Protein AF-A0A8H8DIT8-F1 (afdb_monomer_lite)

Foldseek 3Di:
DDDDPVSLLVVLVVLVVPDPDPPPVQSVVVSVCSVVVPDDAAQDPQLVVLCVDPLQVDPALPRDPVSLLSNLQVVCCVPVVVRHAQQLLDDDDGPDPPVVVVVVSVVSNVSNLVSLVSSLVSSQVSCVVRVHDSPPQPSVNSSVCSNCSSPDHDDDDDDPLVVLVVVPVDPPRPPPSVPPVPDDDDDDD

Organism: NCBI:txid278681

pLDDT: mean 89.31, std 16.33, range [34.41, 98.88]

Structure (mmCIF, N/CA/C/O backbone):
data_AF-A0A8H8DIT8-F1
#
_entry.id   AF-A0A8H8DIT8-F1
#
loop_
_atom_site.group_PDB
_atom_site.id
_atom_site.type_symbol
_atom_site.label_atom_id
_atom_site.label_alt_id
_atom_site.label_comp_id
_atom_site.label_asym_id
_atom_site.label_entity_id
_atom_site.label_seq_id
_atom_site.pdbx_PDB_ins_code
_atom_site.Cartn_x
_atom_site.Cartn_y
_atom_site.Cartn_z
_atom_site.occupancy
_atom_site.B_iso_or_equiv
_atom_site.auth_seq_id
_atom_site.auth_comp_id
_atom_site.auth_asym_id
_atom_site.auth_atom_id
_atom_site.pdbx_PDB_model_num
ATOM 1 N N . MET A 1 1 ? 9.910 -14.628 -13.749 1.00 83.00 1 MET A N 1
ATOM 2 C CA . MET A 1 1 ? 10.726 -13.512 -13.219 1.00 83.00 1 MET A CA 1
ATOM 3 C C . MET A 1 1 ? 12.062 -14.078 -12.766 1.00 83.00 1 MET A C 1
ATOM 5 O O . MET A 1 1 ? 12.011 -15.067 -12.042 1.00 83.00 1 MET A O 1
ATOM 9 N N . PRO A 1 2 ? 13.203 -13.498 -13.181 1.00 91.19 2 PRO A N 1
ATOM 10 C CA . PRO A 1 2 ? 14.537 -13.896 -12.725 1.00 91.19 2 PRO A CA 1
ATOM 11 C C . PRO A 1 2 ? 14.645 -13.938 -11.197 1.00 91.19 2 PRO A C 1
ATOM 13 O O . PRO A 1 2 ? 14.291 -12.978 -10.507 1.00 91.19 2 PRO A O 1
ATOM 16 N N . THR A 1 3 ? 15.133 -15.050 -10.661 1.00 90.44 3 THR A N 1
ATOM 17 C CA . THR A 1 3 ? 15.217 -15.318 -9.221 1.00 90.44 3 THR A CA 1
ATOM 18 C C . THR A 1 3 ? 16.654 -15.329 -8.723 1.00 90.44 3 THR A C 1
ATOM 20 O O . THR A 1 3 ? 16.950 -14.675 -7.717 1.00 90.44 3 THR A O 1
ATOM 23 N N . THR A 1 4 ? 17.550 -16.004 -9.443 1.00 93.06 4 THR A N 1
ATOM 24 C CA . THR A 1 4 ? 18.966 -16.117 -9.078 1.00 93.06 4 THR A CA 1
ATOM 25 C C . THR A 1 4 ? 19.764 -14.907 -9.556 1.00 93.06 4 THR A C 1
ATOM 27 O O . THR A 1 4 ? 19.313 -14.128 -10.395 1.00 93.06 4 THR A O 1
ATOM 30 N N . TYR A 1 5 ? 20.967 -14.719 -9.008 1.00 92.19 5 TYR A N 1
ATOM 31 C CA . TYR A 1 5 ? 21.859 -13.659 -9.478 1.00 92.19 5 TYR A CA 1
ATOM 32 C C . TYR A 1 5 ? 22.231 -13.850 -10.958 1.00 92.19 5 TYR A C 1
ATOM 34 O O . TYR A 1 5 ? 22.163 -12.888 -11.715 1.00 92.19 5 TYR A O 1
ATOM 42 N N . SER A 1 6 ? 22.536 -15.087 -11.376 1.00 95.25 6 SER A N 1
ATOM 43 C CA . SER A 1 6 ? 22.860 -15.412 -12.776 1.00 95.25 6 SER A CA 1
ATOM 44 C C . SER A 1 6 ? 21.715 -15.045 -13.717 1.00 95.25 6 SER A C 1
ATOM 46 O O . SER A 1 6 ? 21.919 -14.303 -14.669 1.00 95.25 6 SER A O 1
ATOM 48 N N . GLU A 1 7 ? 20.485 -15.460 -13.394 1.00 95.62 7 GLU A N 1
ATOM 49 C CA . GLU A 1 7 ? 19.300 -15.140 -14.204 1.00 95.62 7 GLU A CA 1
ATOM 50 C C . GLU A 1 7 ? 19.060 -13.625 -14.301 1.00 95.62 7 GLU A C 1
ATOM 52 O O . GLU A 1 7 ? 18.633 -13.114 -15.335 1.00 95.62 7 GLU A O 1
ATOM 57 N N . LYS A 1 8 ? 19.318 -12.882 -13.215 1.00 94.50 8 LYS A N 1
ATOM 58 C CA . LYS A 1 8 ? 19.198 -11.416 -13.209 1.00 94.50 8 LYS A CA 1
ATOM 59 C C . LYS A 1 8 ? 20.290 -10.757 -14.049 1.00 94.50 8 LYS A C 1
ATOM 61 O O . LYS A 1 8 ? 20.014 -9.745 -14.685 1.00 94.50 8 LYS A O 1
ATOM 66 N N . GLU A 1 9 ? 21.498 -11.314 -14.067 1.00 94.50 9 GLU A N 1
ATOM 67 C CA . GLU A 1 9 ? 22.590 -10.842 -14.923 1.00 94.50 9 GLU A CA 1
ATOM 68 C C . GLU A 1 9 ? 22.283 -11.085 -16.404 1.00 94.50 9 GLU A C 1
ATOM 70 O O . GLU A 1 9 ? 22.408 -10.180 -17.225 1.00 94.50 9 GLU A O 1
ATOM 75 N N . GLU A 1 10 ? 21.799 -12.279 -16.742 1.00 95.56 10 GLU A N 1
ATOM 76 C CA . GLU A 1 10 ? 21.356 -12.620 -18.096 1.00 95.56 10 GLU A CA 1
ATOM 77 C C . GLU A 1 10 ? 20.240 -11.684 -18.564 1.00 95.56 10 GLU A C 1
ATOM 79 O O . GLU A 1 10 ? 20.310 -11.129 -19.660 1.00 95.56 10 GLU A O 1
ATOM 84 N N . PHE A 1 11 ? 19.247 -11.428 -17.708 1.00 95.88 11 PHE A N 1
ATOM 85 C CA . PHE A 1 11 ? 18.172 -10.488 -18.012 1.00 95.88 11 PHE A CA 1
ATOM 86 C C . PHE A 1 11 ? 18.677 -9.046 -18.173 1.00 95.88 11 PHE A C 1
ATOM 88 O O . PHE A 1 11 ? 18.220 -8.326 -19.061 1.00 95.88 11 PHE A O 1
ATOM 95 N N . ARG A 1 12 ? 19.658 -8.622 -17.367 1.00 95.62 12 ARG A N 1
ATOM 96 C CA . ARG A 1 12 ? 20.304 -7.311 -17.520 1.00 95.62 12 ARG A CA 1
ATOM 97 C C . ARG A 1 12 ? 21.006 -7.182 -18.872 1.00 95.62 12 ARG A C 1
ATOM 99 O O . ARG A 1 12 ? 20.846 -6.167 -19.548 1.00 95.62 12 ARG A O 1
ATOM 106 N N . ASN A 1 13 ? 21.751 -8.206 -19.278 1.00 94.88 13 ASN A N 1
ATOM 107 C CA . ASN A 1 13 ? 22.442 -8.223 -20.566 1.00 94.88 13 ASN A CA 1
ATOM 108 C C . ASN A 1 13 ? 21.458 -8.270 -21.738 1.00 94.88 13 ASN A C 1
ATOM 110 O O . ASN A 1 13 ? 21.678 -7.595 -22.742 1.00 94.88 13 ASN A O 1
ATOM 114 N N . LEU A 1 14 ? 20.339 -8.984 -21.584 1.00 95.75 14 LEU A N 1
ATOM 115 C CA . LEU A 1 14 ? 19.253 -8.980 -22.559 1.00 95.75 14 LEU A CA 1
ATOM 116 C C . LEU A 1 14 ? 18.699 -7.564 -22.774 1.00 95.75 14 LEU A C 1
ATOM 118 O O . LEU A 1 14 ? 18.566 -7.142 -23.919 1.00 95.75 14 LEU A O 1
ATOM 122 N N . ILE A 1 15 ? 18.437 -6.807 -21.703 1.00 95.19 15 ILE A N 1
ATOM 123 C CA . ILE A 1 15 ? 17.986 -5.410 -21.813 1.00 95.19 15 ILE A CA 1
ATOM 124 C C . ILE A 1 15 ? 19.018 -4.577 -22.581 1.00 95.19 15 ILE A C 1
ATOM 126 O O . ILE A 1 15 ? 18.664 -3.941 -23.570 1.00 95.19 15 ILE A O 1
ATOM 130 N N . ARG A 1 16 ? 20.298 -4.633 -22.190 1.00 94.62 16 ARG A N 1
ATOM 131 C CA . ARG A 1 16 ? 21.373 -3.875 -22.857 1.00 94.62 16 ARG A CA 1
ATOM 132 C C . ARG A 1 16 ? 21.522 -4.221 -24.335 1.00 94.62 16 ARG A C 1
ATOM 134 O O . ARG A 1 16 ? 21.771 -3.333 -25.139 1.00 94.62 16 ARG A O 1
ATOM 141 N N . SER A 1 17 ? 21.320 -5.485 -24.708 1.00 94.56 17 SER A N 1
ATOM 142 C CA . SER A 1 17 ? 21.388 -5.917 -26.110 1.00 94.56 17 SER A CA 1
ATOM 143 C C . SER A 1 17 ? 20.309 -5.293 -27.007 1.00 94.56 17 SER A C 1
ATOM 145 O O . SER A 1 17 ? 20.449 -5.305 -28.227 1.00 94.56 17 SER A O 1
ATOM 147 N N . GLY A 1 18 ? 19.240 -4.742 -26.417 1.00 93.19 18 GLY A N 1
ATOM 148 C CA . GLY A 1 18 ? 18.172 -4.044 -27.132 1.00 93.19 18 GLY A CA 1
ATOM 149 C C . GLY A 1 18 ? 18.454 -2.569 -27.433 1.00 93.19 18 GLY A C 1
ATOM 150 O O . GLY A 1 18 ? 17.698 -1.972 -28.205 1.00 93.19 18 GLY A O 1
ATOM 151 N N . ALA A 1 19 ? 19.509 -1.989 -26.851 1.00 92.94 19 ALA A N 1
ATOM 152 C CA . ALA A 1 19 ? 19.921 -0.617 -27.127 1.00 92.94 19 ALA A CA 1
ATOM 153 C C . ALA A 1 19 ? 20.424 -0.494 -28.575 1.00 92.94 19 ALA A C 1
ATOM 155 O O . ALA A 1 19 ? 21.194 -1.323 -29.063 1.00 92.94 19 ALA A O 1
ATOM 156 N N . ARG A 1 20 ? 19.974 0.546 -29.279 1.00 90.94 20 ARG A N 1
ATOM 157 C CA . ARG A 1 20 ? 20.356 0.838 -30.671 1.00 90.94 20 ARG A CA 1
ATOM 158 C C . ARG A 1 20 ? 21.546 1.782 -30.747 1.00 90.94 20 ARG A C 1
ATOM 160 O O . ARG A 1 20 ? 22.267 1.769 -31.742 1.00 90.94 20 ARG A O 1
ATOM 167 N N . SER A 1 21 ? 21.719 2.612 -29.723 1.00 88.62 21 SER A N 1
ATOM 168 C CA . SER A 1 21 ? 22.797 3.589 -29.618 1.00 88.62 21 SER A CA 1
ATOM 169 C C . SER A 1 21 ? 23.405 3.584 -28.215 1.00 88.62 21 SER A C 1
ATOM 171 O O . SER A 1 21 ? 22.794 3.096 -27.266 1.00 88.62 21 SER A O 1
ATOM 173 N N . ALA A 1 22 ? 24.620 4.122 -28.084 1.00 79.81 22 ALA A N 1
ATOM 174 C CA . ALA A 1 22 ? 25.266 4.306 -26.783 1.00 79.81 22 ALA A CA 1
ATOM 175 C C . ALA A 1 22 ? 24.580 5.385 -25.920 1.00 79.81 22 ALA A C 1
ATOM 177 O O . ALA A 1 22 ? 24.762 5.380 -24.707 1.00 79.81 22 ALA A O 1
ATOM 178 N N . ASP A 1 23 ? 23.773 6.256 -26.534 1.00 83.88 23 ASP A N 1
ATOM 179 C CA . ASP A 1 23 ? 23.046 7.347 -25.872 1.00 83.88 23 ASP A CA 1
ATOM 180 C C . ASP A 1 23 ? 21.633 6.920 -25.416 1.00 83.88 23 ASP A C 1
ATOM 182 O O . ASP A 1 23 ? 20.832 7.743 -24.968 1.00 83.88 23 ASP A O 1
ATOM 186 N N . ASP A 1 24 ? 21.306 5.625 -25.521 1.00 89.12 24 ASP A N 1
ATOM 187 C CA . ASP A 1 24 ? 20.024 5.042 -25.108 1.00 89.12 24 ASP A CA 1
ATOM 188 C C . ASP A 1 24 ? 19.947 4.904 -23.572 1.00 89.12 24 ASP A C 1
ATOM 190 O O . ASP A 1 24 ? 19.832 3.820 -22.993 1.00 89.12 24 ASP A O 1
ATOM 194 N N . ASP A 1 25 ? 20.001 6.041 -22.891 1.00 91.38 25 ASP A N 1
ATOM 195 C CA . ASP A 1 25 ? 20.066 6.156 -21.439 1.00 91.38 25 ASP A CA 1
ATOM 196 C C . ASP A 1 25 ? 18.929 5.432 -20.684 1.00 91.38 25 ASP A C 1
ATOM 198 O O . ASP A 1 25 ? 19.091 5.025 -19.531 1.00 91.38 25 ASP A O 1
ATOM 202 N N . ASN A 1 26 ? 17.760 5.289 -21.311 1.00 94.00 26 ASN A N 1
ATOM 203 C CA . ASN A 1 26 ? 16.614 4.575 -20.749 1.00 94.00 26 ASN A CA 1
ATOM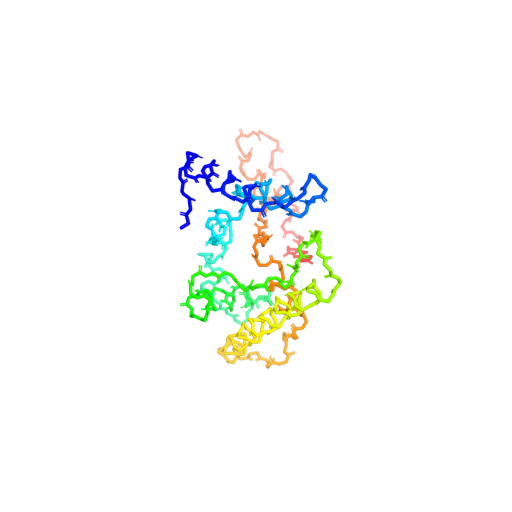 204 C C . ASN A 1 26 ? 16.858 3.057 -20.639 1.00 94.00 26 ASN A C 1
ATOM 206 O O . ASN A 1 26 ? 16.366 2.425 -19.703 1.00 94.00 26 ASN A O 1
ATOM 210 N N . PHE A 1 27 ? 17.644 2.467 -21.547 1.00 95.62 27 PHE A N 1
ATOM 211 C CA . PHE A 1 27 ? 18.038 1.060 -21.479 1.00 95.62 27 PHE A CA 1
ATOM 212 C C . PHE A 1 27 ? 19.043 0.826 -20.351 1.00 95.62 27 PHE A C 1
ATOM 214 O O . PHE A 1 27 ? 18.923 -0.174 -19.639 1.00 95.62 27 PHE A O 1
ATOM 221 N N . GLU A 1 28 ? 19.982 1.751 -20.128 1.00 93.69 28 GLU A N 1
ATOM 222 C CA . GLU A 1 28 ? 20.912 1.637 -18.999 1.00 93.69 28 GLU A CA 1
ATOM 223 C C . GLU A 1 28 ? 20.191 1.844 -17.655 1.00 93.69 28 GLU A C 1
ATOM 225 O O . GLU A 1 28 ? 20.426 1.090 -16.709 1.00 93.69 28 GLU A O 1
ATOM 230 N N . GLU A 1 29 ? 19.225 2.767 -17.576 1.00 94.31 29 GLU A N 1
ATOM 231 C CA . GLU A 1 29 ? 18.361 2.922 -16.396 1.00 94.31 29 GLU A CA 1
ATOM 232 C C . GLU A 1 29 ? 17.543 1.646 -16.100 1.00 94.31 29 GLU A C 1
ATOM 234 O O . GLU A 1 29 ? 17.442 1.201 -14.945 1.00 94.31 29 GLU A O 1
ATOM 239 N N . ALA A 1 30 ? 16.991 1.013 -17.141 1.00 94.75 30 ALA A N 1
ATOM 240 C CA . ALA A 1 30 ? 16.264 -0.248 -17.020 1.00 94.75 30 ALA A CA 1
ATOM 241 C C . ALA A 1 30 ? 17.181 -1.394 -16.554 1.00 94.75 30 ALA A C 1
ATOM 243 O O . ALA A 1 30 ? 16.826 -2.133 -15.629 1.00 94.75 30 ALA A O 1
ATOM 244 N N . ALA A 1 31 ? 18.382 -1.507 -17.129 1.00 94.25 31 ALA A N 1
ATOM 245 C CA . ALA A 1 31 ? 19.391 -2.496 -16.755 1.00 94.25 31 ALA A CA 1
ATOM 246 C C . ALA A 1 31 ? 19.859 -2.329 -15.294 1.00 94.25 31 ALA A C 1
ATOM 248 O O . ALA A 1 31 ? 19.974 -3.313 -14.548 1.00 94.25 31 ALA A O 1
ATOM 249 N N . ALA A 1 32 ? 20.059 -1.086 -14.847 1.00 93.88 32 ALA A N 1
ATOM 250 C CA . ALA A 1 32 ? 20.399 -0.764 -13.463 1.00 93.88 32 ALA A CA 1
ATOM 251 C C . ALA A 1 32 ? 19.262 -1.123 -12.485 1.00 93.88 32 ALA A C 1
ATOM 253 O O . ALA A 1 32 ? 19.509 -1.544 -11.352 1.00 93.88 32 ALA A O 1
ATOM 254 N N . SER A 1 33 ? 18.007 -1.032 -12.931 1.00 93.56 33 SER A N 1
ATOM 255 C CA . SER A 1 33 ? 16.823 -1.295 -12.107 1.00 93.56 33 SER A CA 1
ATOM 256 C C . SER A 1 33 ? 16.471 -2.779 -11.936 1.00 93.56 33 SER A C 1
ATOM 258 O O . SER A 1 33 ? 15.646 -3.090 -11.073 1.00 93.56 33 SER A O 1
ATOM 260 N N . VAL A 1 34 ? 17.091 -3.702 -12.689 1.00 93.88 34 VAL A N 1
ATOM 261 C CA . VAL A 1 34 ? 16.756 -5.147 -12.719 1.00 93.88 34 VAL A CA 1
ATOM 262 C C . VAL A 1 34 ? 16.626 -5.766 -11.326 1.00 93.88 34 VAL A C 1
ATOM 264 O O . VAL A 1 34 ? 15.644 -6.446 -11.031 1.00 93.88 34 VAL A O 1
ATOM 267 N N . LEU A 1 35 ? 17.584 -5.507 -10.430 1.00 89.06 35 LEU A N 1
ATOM 268 C CA . LEU A 1 35 ? 17.563 -6.087 -9.082 1.00 89.06 35 LEU A CA 1
ATOM 269 C C . LEU A 1 35 ? 16.317 -5.662 -8.292 1.00 89.06 35 LEU A C 1
ATOM 271 O O . LEU A 1 35 ? 15.707 -6.483 -7.601 1.00 89.06 35 LEU A O 1
ATOM 275 N N . ARG A 1 36 ? 15.929 -4.391 -8.426 1.00 87.75 36 ARG A N 1
ATOM 276 C CA . ARG A 1 36 ? 14.761 -3.812 -7.764 1.00 87.75 36 ARG A CA 1
ATOM 277 C C . ARG A 1 36 ? 13.468 -4.369 -8.356 1.00 87.75 36 ARG A C 1
ATOM 279 O O . ARG A 1 36 ? 12.630 -4.845 -7.602 1.00 87.75 36 ARG A O 1
ATOM 286 N N . VAL A 1 37 ? 13.324 -4.369 -9.682 1.00 89.38 37 VAL A N 1
ATOM 287 C CA . VAL A 1 37 ? 12.069 -4.769 -10.353 1.00 89.38 37 VAL A CA 1
ATOM 288 C C . VAL A 1 37 ? 11.811 -6.277 -10.329 1.00 89.38 37 VAL A C 1
ATOM 290 O O . VAL A 1 37 ? 10.660 -6.696 -10.336 1.00 89.38 37 VAL A O 1
ATOM 293 N N . CYS A 1 38 ? 12.855 -7.109 -10.253 1.00 90.69 38 CYS A N 1
ATOM 294 C CA . CYS A 1 38 ? 12.696 -8.560 -10.107 1.00 90.69 38 CYS A CA 1
ATOM 295 C C . CYS A 1 38 ? 12.378 -8.992 -8.665 1.00 90.69 38 CYS A C 1
ATOM 297 O O . CYS A 1 38 ? 12.173 -10.181 -8.407 1.00 90.69 38 CYS A O 1
ATOM 299 N N . SER A 1 39 ? 12.367 -8.063 -7.705 1.00 88.25 39 SER A N 1
ATOM 300 C CA . SER A 1 39 ? 11.979 -8.371 -6.331 1.00 88.25 39 SER A CA 1
ATOM 301 C C . SER A 1 39 ? 10.469 -8.583 -6.252 1.00 88.25 39 SER A C 1
ATOM 303 O O . SER A 1 39 ? 9.692 -7.758 -6.722 1.00 88.25 39 SER A O 1
ATOM 305 N N . LYS A 1 40 ? 10.042 -9.698 -5.648 1.00 90.50 40 LYS A N 1
ATOM 306 C CA . LYS A 1 40 ? 8.615 -9.994 -5.476 1.00 90.50 40 LYS A CA 1
ATOM 307 C C . LYS A 1 40 ? 7.978 -8.977 -4.529 1.00 90.50 40 LYS A C 1
ATOM 309 O O . LYS A 1 40 ? 8.434 -8.833 -3.392 1.00 90.50 40 LYS A O 1
ATOM 314 N N . THR A 1 41 ? 6.906 -8.335 -4.981 1.00 93.62 41 THR A N 1
ATOM 315 C CA . THR A 1 41 ? 6.042 -7.525 -4.120 1.00 93.62 41 THR A CA 1
ATOM 316 C C . THR A 1 41 ? 5.441 -8.414 -3.037 1.00 93.62 41 THR A C 1
ATOM 318 O O . THR A 1 41 ? 4.983 -9.522 -3.311 1.00 93.62 41 THR A O 1
ATOM 321 N N . LYS A 1 42 ? 5.496 -7.950 -1.791 1.00 94.81 42 LYS A N 1
ATOM 322 C CA . LYS A 1 42 ? 4.974 -8.655 -0.619 1.00 94.81 42 LYS A CA 1
ATOM 323 C C . LYS A 1 42 ? 4.557 -7.646 0.439 1.00 94.81 42 LYS A C 1
ATOM 325 O O . LYS A 1 42 ? 5.135 -6.562 0.510 1.00 94.81 42 LYS A O 1
ATOM 330 N N . VAL A 1 43 ? 3.627 -8.036 1.304 1.00 97.56 43 VAL A N 1
ATOM 331 C CA . VAL A 1 43 ? 3.312 -7.266 2.512 1.00 97.56 43 VAL A CA 1
ATOM 332 C C . VAL A 1 43 ? 4.529 -7.291 3.457 1.00 97.56 43 VAL A C 1
ATOM 334 O O . VAL A 1 43 ? 5.011 -8.385 3.787 1.00 97.56 43 VAL A O 1
ATOM 337 N N . PRO A 1 44 ? 5.062 -6.131 3.891 1.00 97.44 44 PRO A N 1
ATOM 338 C CA . PRO A 1 44 ? 6.166 -6.064 4.852 1.00 97.44 44 PRO A CA 1
ATOM 339 C C . PRO A 1 44 ? 5.846 -6.790 6.164 1.00 97.44 44 PRO A C 1
ATOM 341 O O . PRO A 1 44 ? 4.682 -6.951 6.530 1.00 97.44 44 PRO A O 1
ATOM 344 N N . LEU A 1 45 ? 6.874 -7.265 6.876 1.00 96.81 45 LEU A N 1
ATOM 345 C CA . LEU A 1 45 ? 6.676 -8.019 8.120 1.00 96.81 45 LEU A CA 1
ATOM 346 C C . LEU A 1 45 ? 5.942 -7.178 9.165 1.00 96.81 45 LEU A C 1
ATOM 348 O O . LEU A 1 45 ? 4.967 -7.644 9.735 1.00 96.81 45 LEU A O 1
ATOM 352 N N . GLU A 1 46 ? 6.350 -5.930 9.329 1.00 96.38 46 GLU A N 1
ATOM 353 C CA . GLU A 1 46 ? 5.808 -5.032 10.344 1.00 96.38 46 GLU A CA 1
ATOM 354 C C . GLU A 1 46 ? 4.336 -4.701 10.083 1.00 96.38 46 GLU A C 1
ATOM 356 O O . GLU A 1 46 ? 3.539 -4.610 11.010 1.00 96.38 46 GLU A O 1
ATOM 361 N N . VAL A 1 47 ? 3.937 -4.599 8.812 1.00 98.06 47 VAL A N 1
ATOM 362 C CA . VAL A 1 47 ? 2.527 -4.415 8.441 1.00 98.06 47 VAL A CA 1
ATOM 363 C C . VAL A 1 47 ? 1.723 -5.687 8.726 1.00 98.06 47 VAL A C 1
ATOM 365 O O . VAL A 1 47 ? 0.612 -5.609 9.246 1.00 98.06 47 VAL A O 1
ATOM 368 N N . ARG A 1 48 ? 2.291 -6.875 8.468 1.00 97.88 48 ARG A N 1
ATOM 369 C CA . ARG A 1 48 ? 1.650 -8.152 8.838 1.00 97.88 48 ARG A CA 1
ATOM 370 C C . ARG A 1 48 ? 1.474 -8.293 10.351 1.00 97.88 48 ARG A C 1
ATOM 372 O O . ARG A 1 48 ? 0.447 -8.805 10.785 1.00 97.88 48 ARG A O 1
ATOM 379 N N . GLU A 1 49 ? 2.432 -7.825 11.146 1.00 97.88 49 GLU A N 1
ATOM 380 C CA . GLU A 1 49 ? 2.322 -7.796 12.611 1.00 97.88 49 GLU A CA 1
ATOM 381 C C . GLU A 1 49 ? 1.202 -6.853 13.069 1.00 97.88 49 GLU A C 1
ATOM 383 O O . GLU A 1 49 ? 0.402 -7.226 13.924 1.00 97.88 49 GLU A O 1
ATOM 388 N N . ILE A 1 50 ? 1.074 -5.678 12.442 1.00 98.38 50 ILE A N 1
ATOM 389 C CA . ILE A 1 50 ? -0.040 -4.750 12.691 1.00 98.38 50 ILE A CA 1
ATOM 390 C C . ILE A 1 50 ? -1.392 -5.396 12.335 1.00 98.38 50 ILE A C 1
ATOM 392 O O . ILE A 1 50 ? -2.359 -5.246 13.079 1.00 98.38 50 ILE A O 1
ATOM 396 N N . PHE A 1 51 ? -1.475 -6.155 11.238 1.00 98.44 51 PHE A N 1
ATOM 397 C CA . PHE A 1 51 ? -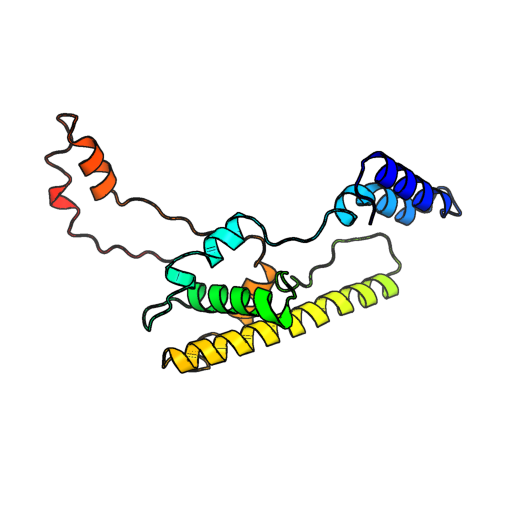2.692 -6.892 10.864 1.00 98.44 51 PHE A CA 1
ATOM 398 C C . PHE A 1 51 ? -3.052 -8.015 11.840 1.00 98.44 51 PHE A C 1
ATOM 400 O O . PHE A 1 51 ? -4.232 -8.314 12.018 1.00 98.44 51 PHE A O 1
ATOM 407 N N . ALA A 1 52 ? -2.053 -8.630 12.470 1.00 98.06 52 ALA A N 1
ATOM 408 C CA . ALA A 1 52 ? -2.249 -9.652 13.491 1.00 98.06 52 ALA A CA 1
ATOM 409 C C . ALA A 1 52 ? -2.587 -9.066 14.875 1.00 98.06 52 ALA A C 1
ATOM 411 O O . ALA A 1 52 ? -2.933 -9.815 15.789 1.00 98.06 52 ALA A O 1
ATOM 412 N N . A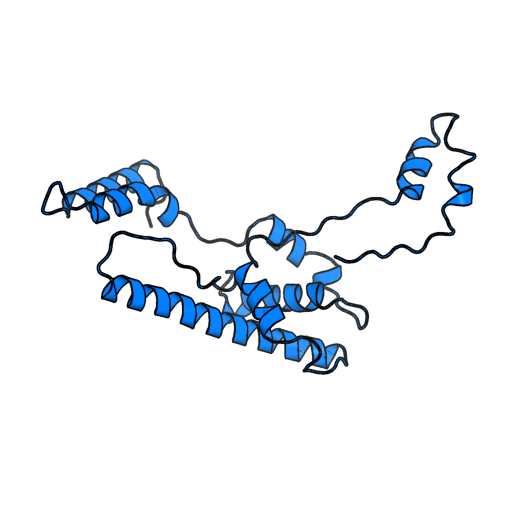SP A 1 53 ? -2.496 -7.746 15.048 1.00 98.12 53 ASP A N 1
ATOM 413 C CA . ASP A 1 53 ? -2.722 -7.097 16.331 1.00 98.12 53 ASP A CA 1
ATOM 414 C C . ASP A 1 53 ? -4.160 -7.283 16.838 1.00 98.12 53 ASP A C 1
ATOM 416 O O . ASP A 1 53 ? -5.134 -7.248 16.076 1.00 98.12 53 ASP A O 1
ATOM 420 N N . ALA A 1 54 ? -4.315 -7.424 18.156 1.00 97.31 54 ALA A N 1
ATOM 421 C CA . ALA A 1 54 ? -5.624 -7.533 18.794 1.00 97.31 54 ALA A CA 1
ATOM 422 C C . ALA A 1 54 ? -6.534 -6.338 18.461 1.00 97.31 54 ALA A C 1
ATOM 424 O O . ALA A 1 54 ? -7.724 -6.536 18.227 1.00 97.31 54 ALA A O 1
ATOM 425 N N . LYS A 1 55 ? -5.976 -5.119 18.367 1.00 97.25 55 LYS A N 1
ATOM 426 C CA . LYS A 1 55 ? -6.737 -3.913 18.009 1.00 97.25 55 LYS A CA 1
ATOM 427 C C . LYS A 1 55 ? -7.184 -3.882 16.544 1.00 97.25 55 LYS A C 1
ATOM 429 O O . LYS A 1 55 ? -8.109 -3.152 16.229 1.00 97.25 55 LYS A O 1
ATOM 434 N N . CYS A 1 56 ? -6.563 -4.662 15.659 1.00 97.69 56 CYS A N 1
ATOM 435 C CA . CYS A 1 56 ? -6.998 -4.813 14.265 1.00 97.69 56 CYS A CA 1
ATOM 436 C C . CYS A 1 56 ? -8.016 -5.958 14.112 1.00 97.69 56 CYS A C 1
ATOM 438 O O . CYS A 1 56 ? -9.017 -5.861 13.398 1.00 97.69 56 CYS A O 1
ATOM 440 N N . THR A 1 57 ? -7.776 -7.073 14.802 1.00 97.00 57 THR A N 1
ATOM 441 C CA . THR A 1 57 ? -8.598 -8.286 14.678 1.00 97.00 57 THR A CA 1
ATOM 442 C C . THR A 1 57 ? -9.931 -8.186 15.418 1.00 97.00 57 THR A C 1
ATOM 444 O O . THR A 1 57 ? -10.929 -8.726 14.936 1.00 97.00 57 THR A O 1
ATOM 447 N N . ARG A 1 58 ? -9.972 -7.472 16.548 1.00 96.56 58 ARG A N 1
ATOM 448 C CA . ARG A 1 58 ? -11.151 -7.310 17.408 1.00 96.56 58 ARG A CA 1
ATOM 449 C C . ARG A 1 58 ? -11.496 -5.832 17.563 1.00 96.56 58 ARG A C 1
ATOM 451 O O . ARG A 1 58 ? -11.135 -5.213 18.560 1.00 96.56 58 ARG A O 1
ATOM 458 N N . LEU A 1 59 ? -12.180 -5.289 16.561 1.00 97.50 59 LEU A N 1
ATOM 459 C CA . LEU A 1 59 ? -12.712 -3.932 16.632 1.00 97.50 59 LEU A CA 1
ATOM 460 C C . LEU A 1 59 ? -13.896 -3.857 17.603 1.00 97.50 59 LEU A C 1
ATOM 462 O O . LEU A 1 59 ? -14.638 -4.822 17.786 1.00 97.50 59 LEU A O 1
ATOM 466 N N . ASP A 1 60 ? -14.054 -2.684 18.196 1.00 95.06 60 ASP A N 1
ATOM 467 C CA . ASP A 1 60 ? -15.152 -2.295 19.073 1.00 95.06 60 ASP A CA 1
ATOM 468 C C . ASP A 1 60 ? -15.534 -0.823 18.830 1.00 95.06 60 ASP A C 1
ATOM 470 O O . ASP A 1 60 ? -14.879 -0.107 18.069 1.00 95.06 60 ASP A O 1
ATOM 474 N N . GLU A 1 61 ? -16.593 -0.349 19.484 1.00 92.88 61 GLU A N 1
ATOM 475 C CA . GLU A 1 61 ? -17.098 1.028 19.343 1.00 92.88 61 GLU A CA 1
ATOM 476 C C . GLU A 1 61 ? -16.060 2.107 19.715 1.00 92.88 61 GLU A C 1
ATOM 478 O O . GLU A 1 61 ? -16.180 3.261 19.305 1.00 92.88 61 GLU A O 1
ATOM 483 N N . LYS A 1 62 ? -15.024 1.746 20.486 1.00 93.94 62 LYS A N 1
ATOM 484 C CA . LYS A 1 62 ? -13.946 2.644 20.934 1.00 93.94 62 LYS A CA 1
ATOM 485 C C . LYS A 1 62 ? -12.731 2.610 20.007 1.00 93.94 62 LYS A C 1
ATOM 487 O O . LYS A 1 62 ? -11.744 3.308 20.257 1.00 93.94 62 LYS A O 1
ATOM 492 N N . SER A 1 63 ? -12.773 1.791 18.961 1.00 97.19 63 SER A N 1
ATOM 493 C CA . SER A 1 63 ? -11.679 1.645 18.015 1.00 97.19 63 SER A CA 1
ATOM 494 C C . SER A 1 63 ? -11.486 2.932 17.216 1.00 97.19 63 SER A C 1
ATOM 496 O O . SER A 1 63 ? -12.428 3.524 16.684 1.00 97.19 63 SER A O 1
ATOM 498 N N . THR A 1 64 ? -10.236 3.385 17.147 1.00 97.75 64 THR A N 1
ATOM 499 C CA . THR A 1 64 ? -9.874 4.613 16.433 1.00 97.75 64 THR A CA 1
ATOM 500 C C . THR A 1 64 ? -9.966 4.414 14.921 1.00 97.75 64 THR A C 1
ATOM 502 O O . THR A 1 64 ? -9.868 3.285 14.435 1.00 97.75 64 THR A O 1
ATOM 505 N N . ASN A 1 65 ? -10.086 5.513 14.168 1.00 98.25 65 ASN A N 1
ATOM 506 C CA . ASN A 1 65 ? -10.086 5.482 12.700 1.00 98.25 65 ASN A CA 1
ATOM 507 C C . ASN A 1 65 ? -8.882 4.701 12.154 1.00 98.25 65 ASN A C 1
ATOM 509 O O . ASN A 1 65 ? -9.059 3.833 11.308 1.00 98.25 65 ASN A O 1
ATOM 513 N N . PHE A 1 66 ? -7.693 4.898 12.740 1.00 98.38 66 PHE A N 1
ATOM 514 C CA . PHE A 1 66 ? -6.489 4.129 12.416 1.00 98.38 66 PHE A CA 1
ATOM 515 C C . PHE A 1 66 ? -6.737 2.614 12.387 1.00 98.38 66 PHE A C 1
ATOM 517 O O . PHE A 1 66 ? -6.428 1.965 11.394 1.00 98.38 66 PHE A O 1
ATOM 524 N N . TRP A 1 67 ? -7.305 2.031 13.449 1.00 98.56 67 TRP A N 1
ATOM 525 C CA . TRP A 1 67 ? -7.499 0.577 13.521 1.00 98.56 67 TRP A CA 1
ATOM 526 C C . TRP A 1 67 ? -8.601 0.082 12.588 1.00 98.56 67 TRP A C 1
ATOM 528 O O . TRP A 1 67 ? -8.477 -1.012 12.041 1.00 98.56 67 TRP A O 1
ATOM 538 N N . ILE A 1 68 ? -9.630 0.897 12.356 1.00 98.75 68 ILE A N 1
ATOM 539 C CA . ILE A 1 68 ? -10.698 0.592 11.397 1.00 98.75 68 ILE A CA 1
ATOM 540 C C . ILE A 1 68 ? -10.138 0.571 9.970 1.00 98.75 68 ILE A C 1
ATOM 542 O O . ILE A 1 68 ? -10.358 -0.395 9.246 1.00 98.75 68 ILE A O 1
ATOM 546 N N . ILE A 1 69 ? -9.353 1.580 9.579 1.00 98.81 69 ILE A N 1
ATOM 547 C CA . ILE A 1 69 ? -8.744 1.653 8.244 1.00 98.81 69 ILE A CA 1
ATOM 548 C C . ILE A 1 69 ? -7.697 0.547 8.068 1.00 98.81 69 ILE A C 1
ATOM 550 O O . ILE A 1 69 ? -7.671 -0.123 7.042 1.00 98.81 69 ILE A O 1
ATOM 554 N N . VAL A 1 70 ? -6.862 0.286 9.078 1.00 98.75 70 VAL A N 1
ATOM 555 C CA . VAL A 1 70 ? -5.897 -0.827 9.054 1.00 98.75 70 VAL A CA 1
ATOM 556 C C . VAL A 1 70 ? -6.601 -2.171 8.875 1.00 98.75 70 VAL A C 1
ATOM 558 O O . VAL A 1 70 ? -6.121 -3.013 8.113 1.00 98.75 70 VAL A O 1
ATOM 561 N N . ARG A 1 71 ? -7.742 -2.376 9.543 1.00 98.75 71 ARG A N 1
ATOM 562 C CA . ARG A 1 71 ? -8.564 -3.569 9.348 1.00 98.75 71 ARG A CA 1
ATOM 563 C C . ARG A 1 71 ? -9.141 -3.628 7.934 1.00 98.75 71 ARG A C 1
ATOM 565 O O . ARG A 1 71 ? -9.025 -4.668 7.303 1.00 98.75 71 ARG A O 1
ATOM 572 N N . ALA A 1 72 ? -9.654 -2.522 7.405 1.00 98.81 72 ALA A N 1
ATOM 573 C CA . ALA A 1 72 ? -10.144 -2.460 6.030 1.00 98.81 72 ALA A CA 1
ATOM 574 C C . ALA A 1 72 ? -9.052 -2.781 4.992 1.00 98.81 72 ALA A C 1
ATOM 576 O O . ALA A 1 72 ? -9.301 -3.517 4.044 1.00 98.81 72 ALA A O 1
ATOM 577 N N . ILE A 1 73 ? -7.817 -2.304 5.188 1.00 98.81 73 ILE A N 1
ATOM 578 C CA . ILE A 1 73 ? -6.682 -2.658 4.319 1.00 98.81 73 ILE A CA 1
ATOM 579 C C . ILE A 1 73 ? -6.353 -4.150 4.437 1.00 98.81 73 ILE A C 1
ATOM 581 O O . ILE A 1 73 ? -6.033 -4.785 3.437 1.00 98.81 73 ILE A O 1
ATOM 585 N N . ARG A 1 74 ? -6.415 -4.728 5.642 1.00 98.69 74 ARG A N 1
ATOM 586 C CA . ARG A 1 74 ? -6.217 -6.171 5.838 1.00 98.69 74 ARG A CA 1
ATOM 587 C C . ARG A 1 74 ? -7.270 -6.987 5.084 1.00 98.69 74 ARG A C 1
ATOM 589 O O . ARG A 1 74 ? -6.909 -7.997 4.485 1.00 98.69 74 ARG A O 1
ATOM 596 N N . ASP A 1 75 ? -8.527 -6.562 5.139 1.00 98.75 75 ASP A N 1
ATOM 597 C CA . ASP A 1 75 ? -9.635 -7.243 4.471 1.00 98.75 75 ASP A CA 1
ATOM 598 C C . ASP A 1 75 ? -9.486 -7.109 2.936 1.00 98.75 75 ASP A C 1
ATOM 600 O O . ASP A 1 75 ? -9.480 -8.125 2.246 1.00 98.75 75 ASP A O 1
ATOM 604 N N . PHE A 1 76 ? -9.127 -5.921 2.422 1.00 98.81 76 PHE A N 1
ATOM 605 C CA . PHE A 1 76 ? -8.722 -5.726 1.018 1.00 98.81 76 PHE A CA 1
ATOM 606 C C . PHE A 1 76 ? -7.585 -6.665 0.592 1.00 98.81 76 PHE A C 1
ATOM 608 O O . PHE A 1 76 ? -7.658 -7.307 -0.449 1.00 98.81 76 PHE A O 1
ATOM 615 N N . VAL A 1 77 ? -6.523 -6.791 1.397 1.00 98.62 77 VAL A N 1
ATOM 616 C CA . VAL A 1 77 ? -5.387 -7.686 1.098 1.00 98.62 77 VAL A CA 1
ATOM 617 C C . VAL A 1 77 ? -5.844 -9.142 0.969 1.00 98.62 77 VAL A C 1
ATOM 619 O O . VAL A 1 77 ? -5.264 -9.888 0.183 1.00 98.62 77 VAL A O 1
ATOM 622 N N . ALA A 1 78 ? -6.841 -9.569 1.746 1.00 98.25 78 ALA A N 1
ATOM 623 C CA . ALA A 1 78 ? -7.368 -10.931 1.699 1.00 98.25 78 ALA A CA 1
ATOM 624 C C . ALA A 1 78 ? -8.314 -11.170 0.510 1.00 98.25 78 ALA A C 1
ATOM 626 O O . ALA A 1 78 ? -8.443 -12.313 0.069 1.00 98.25 78 ALA A O 1
ATOM 627 N N . GLU A 1 79 ? -8.946 -10.111 0.006 1.00 98.06 79 GLU A N 1
ATOM 628 C CA . GLU A 1 79 ? -9.962 -10.154 -1.041 1.00 98.06 79 GLU A CA 1
ATOM 629 C C . GLU A 1 79 ? -9.430 -9.540 -2.348 1.00 98.06 79 GLU A C 1
ATOM 631 O O . GLU A 1 79 ? -8.701 -10.205 -3.087 1.00 98.06 79 GLU A O 1
ATOM 636 N N . GLU A 1 80 ? -9.749 -8.280 -2.653 1.00 97.94 80 GLU A N 1
ATOM 637 C CA . GLU A 1 80 ? -9.458 -7.642 -3.946 1.00 97.94 80 GLU A CA 1
ATOM 638 C C . GLU A 1 80 ? -7.960 -7.445 -4.225 1.00 97.94 80 GLU A C 1
ATOM 640 O O . GLU A 1 80 ? -7.544 -7.304 -5.377 1.00 97.94 80 GLU A O 1
ATOM 645 N N . GLY A 1 81 ? -7.149 -7.408 -3.170 1.00 96.44 81 GLY A N 1
ATOM 646 C CA . GLY A 1 81 ? -5.708 -7.194 -3.220 1.00 96.44 81 GLY A CA 1
ATOM 647 C C . GLY A 1 81 ? -4.894 -8.446 -3.544 1.00 96.44 81 GLY A C 1
ATOM 648 O O . GLY A 1 81 ? -3.687 -8.326 -3.742 1.00 96.44 81 GLY A O 1
ATOM 649 N N . GLU A 1 82 ? -5.503 -9.638 -3.580 1.00 96.31 82 GLU A N 1
ATOM 650 C CA . GLU A 1 82 ? -4.830 -10.910 -3.906 1.00 96.31 82 GLU A CA 1
ATOM 651 C C . GLU A 1 82 ? -3.533 -11.153 -3.096 1.00 96.31 82 GLU A C 1
ATOM 653 O O . GLU A 1 82 ? -2.511 -11.631 -3.596 1.00 96.31 82 GLU A O 1
ATOM 658 N N . GLY A 1 83 ? -3.547 -10.794 -1.811 1.00 97.50 83 GLY A N 1
ATOM 659 C CA . GLY A 1 83 ? -2.399 -10.899 -0.909 1.00 97.50 83 GLY A CA 1
ATOM 660 C C . GLY A 1 83 ? -1.428 -9.713 -0.958 1.00 97.50 83 GLY A C 1
ATOM 661 O O . GLY A 1 83 ? -0.354 -9.785 -0.350 1.00 97.50 83 GLY A O 1
ATOM 662 N N . LEU A 1 84 ? -1.776 -8.623 -1.646 1.00 98.12 84 LEU A N 1
ATOM 663 C CA . LEU A 1 84 ? -0.975 -7.405 -1.773 1.00 98.12 84 LEU A CA 1
ATOM 664 C C . LEU A 1 84 ? -1.681 -6.185 -1.170 1.00 98.12 84 LEU A C 1
ATOM 666 O O . LEU A 1 84 ? -2.901 -6.121 -1.063 1.00 98.12 84 LEU A O 1
ATOM 670 N N . LEU A 1 85 ? -0.873 -5.205 -0.762 1.00 98.50 85 LEU A N 1
ATOM 671 C CA . LEU A 1 85 ? -1.354 -3.911 -0.274 1.00 98.50 85 LEU A CA 1
ATOM 672 C C . LEU A 1 85 ? -1.914 -3.058 -1.428 1.00 98.50 85 LEU A C 1
ATOM 674 O O . LEU A 1 85 ? -1.457 -3.230 -2.563 1.00 98.50 85 LEU A O 1
ATOM 678 N N . PRO A 1 86 ? -2.826 -2.108 -1.139 1.00 98.44 86 PRO A N 1
ATOM 679 C CA . PRO A 1 86 ? -3.325 -1.164 -2.134 1.00 98.44 86 PRO A CA 1
ATOM 680 C C . PRO A 1 86 ? -2.176 -0.369 -2.760 1.00 98.44 86 PRO A C 1
ATOM 682 O O . PRO A 1 86 ? -1.175 -0.048 -2.105 1.00 98.44 86 PRO A O 1
ATOM 685 N N . LEU A 1 87 ? -2.304 -0.061 -4.049 1.00 97.50 87 LEU A N 1
ATOM 686 C CA . LEU A 1 87 ? -1.255 0.615 -4.796 1.00 97.50 87 LEU A CA 1
ATOM 687 C C . LEU A 1 87 ? -1.109 2.078 -4.332 1.00 97.50 87 LEU A C 1
ATOM 689 O O . LEU A 1 87 ? -2.097 2.807 -4.280 1.00 97.50 87 LEU A O 1
ATOM 693 N N . PRO A 1 88 ? 0.118 2.582 -4.091 1.00 95.81 88 PRO A N 1
ATOM 694 C CA . PRO A 1 88 ? 0.312 3.962 -3.647 1.00 95.81 88 PRO A CA 1
ATOM 695 C C . PRO A 1 88 ? 0.119 5.011 -4.755 1.00 95.81 88 PRO A C 1
ATOM 697 O O . PRO A 1 88 ? 0.139 6.211 -4.484 1.00 95.81 88 PRO A O 1
ATOM 700 N N . GLY A 1 89 ? 0.018 4.583 -6.018 1.00 92.25 89 GLY A N 1
ATOM 701 C CA . GLY A 1 89 ? -0.229 5.440 -7.187 1.00 92.25 89 GLY A CA 1
ATOM 702 C C . GLY A 1 89 ? 0.947 6.304 -7.652 1.00 92.25 89 GLY A C 1
ATOM 703 O O . GLY A 1 89 ? 0.896 6.873 -8.742 1.00 92.25 89 GLY A O 1
ATOM 704 N N . GLY A 1 90 ? 2.017 6.397 -6.859 1.00 90.75 90 GLY A N 1
ATOM 705 C CA . GLY A 1 90 ? 3.255 7.074 -7.236 1.00 90.75 90 GLY A CA 1
ATOM 706 C C . GLY A 1 90 ? 4.094 6.248 -8.213 1.00 90.75 90 GLY A C 1
ATOM 707 O O . GLY A 1 90 ? 4.332 5.064 -7.983 1.00 90.75 90 GLY A O 1
ATOM 708 N N . LEU A 1 91 ? 4.580 6.896 -9.271 1.00 91.25 91 LEU A N 1
ATOM 709 C CA . LEU A 1 91 ? 5.541 6.341 -10.224 1.00 91.25 91 LEU A CA 1
ATOM 710 C C . LEU A 1 91 ? 6.859 7.122 -10.070 1.00 91.25 91 LEU A C 1
ATOM 712 O O . LEU A 1 91 ? 6.804 8.355 -10.116 1.00 91.25 91 LEU A O 1
ATOM 716 N N . PRO A 1 92 ? 8.012 6.464 -9.838 1.00 88.50 92 PRO A N 1
ATOM 717 C CA . PRO A 1 92 ? 9.303 7.147 -9.820 1.00 88.50 92 PRO A CA 1
ATOM 718 C C . PRO A 1 92 ? 9.607 7.788 -11.179 1.00 88.50 92 PRO A C 1
ATOM 720 O O . PRO A 1 92 ? 9.061 7.373 -12.204 1.00 88.50 92 PRO A O 1
ATOM 723 N N . ASP A 1 93 ? 10.483 8.792 -11.168 1.00 90.38 93 ASP A N 1
ATOM 724 C CA . ASP A 1 93 ? 10.994 9.404 -12.396 1.00 90.38 93 ASP A CA 1
ATOM 725 C C . ASP A 1 93 ? 11.716 8.362 -13.265 1.00 90.38 93 ASP A C 1
ATOM 727 O O . ASP A 1 93 ? 12.308 7.421 -12.729 1.00 90.38 93 ASP A O 1
ATOM 731 N N . MET A 1 94 ? 11.609 8.507 -14.588 1.00 91.56 94 MET A N 1
ATOM 732 C CA . MET A 1 94 ? 12.246 7.618 -15.565 1.00 91.56 94 MET A CA 1
ATOM 733 C C . MET A 1 94 ? 12.504 8.343 -16.886 1.00 91.56 94 MET A C 1
ATOM 735 O O . MET A 1 94 ? 11.715 9.194 -17.305 1.00 91.56 94 MET A O 1
ATOM 739 N N . LYS A 1 95 ? 13.556 7.946 -17.604 1.00 92.31 95 LYS A N 1
ATOM 740 C CA . LYS A 1 95 ? 13.853 8.474 -18.940 1.00 92.31 95 LYS A CA 1
ATOM 741 C C . LYS A 1 95 ? 12.871 7.923 -19.977 1.00 92.31 95 LYS A C 1
ATOM 743 O O . LYS A 1 95 ? 13.029 6.826 -20.513 1.00 92.31 95 LYS A O 1
ATOM 748 N N . ALA A 1 96 ? 11.845 8.707 -20.278 1.00 92.38 96 ALA A N 1
ATOM 749 C CA . ALA A 1 96 ? 10.830 8.405 -21.280 1.00 92.38 96 ALA A CA 1
ATOM 750 C C . ALA A 1 96 ? 10.372 9.687 -21.987 1.00 92.38 96 ALA A C 1
ATOM 752 O O . ALA A 1 96 ? 10.565 10.791 -21.479 1.00 92.38 96 ALA A O 1
ATOM 753 N N . ASP A 1 97 ? 9.729 9.552 -23.149 1.00 93.25 97 ASP A N 1
ATOM 754 C CA . ASP A 1 97 ? 8.981 10.678 -23.703 1.00 93.25 97 ASP A CA 1
ATOM 755 C C . ASP A 1 97 ? 7.821 11.058 -22.773 1.00 93.25 97 ASP A C 1
ATOM 757 O O . ASP A 1 97 ? 7.220 10.208 -22.105 1.00 93.25 97 ASP A O 1
ATOM 761 N N . THR A 1 98 ? 7.508 12.354 -22.743 1.00 94.62 98 THR A N 1
ATOM 762 C CA . THR A 1 98 ? 6.508 12.934 -21.840 1.00 94.62 98 THR A CA 1
ATOM 763 C C . THR A 1 98 ? 5.156 12.234 -21.951 1.00 94.62 98 THR A C 1
ATOM 765 O O . THR A 1 98 ? 4.540 11.912 -20.935 1.00 94.62 98 THR A O 1
ATOM 768 N N . ASP A 1 99 ? 4.718 11.926 -23.171 1.00 96.50 99 ASP A N 1
ATOM 769 C CA . ASP A 1 99 ? 3.420 11.305 -23.411 1.00 96.50 99 ASP A CA 1
ATOM 770 C C . ASP A 1 99 ? 3.355 9.870 -22.873 1.00 96.50 99 ASP A C 1
ATOM 772 O O . ASP A 1 99 ? 2.357 9.477 -22.261 1.00 96.50 99 ASP A O 1
ATOM 776 N N . ARG A 1 100 ? 4.405 9.061 -23.071 1.00 95.12 100 ARG A N 1
ATOM 777 C CA . ARG A 1 100 ? 4.493 7.711 -22.489 1.00 95.12 100 ARG A CA 1
ATOM 778 C C . ARG A 1 100 ? 4.552 7.769 -20.972 1.00 95.12 100 ARG A C 1
ATOM 780 O O . ARG A 1 100 ? 3.841 6.992 -20.334 1.00 95.12 100 ARG A O 1
ATOM 787 N N . PHE A 1 101 ? 5.330 8.690 -20.407 1.00 95.19 101 PHE A N 1
ATOM 788 C CA . PHE A 1 101 ? 5.423 8.850 -18.959 1.00 95.19 101 PHE A CA 1
ATOM 789 C C . PHE A 1 101 ? 4.067 9.208 -18.337 1.00 95.19 101 PHE A C 1
ATOM 791 O O . PHE A 1 101 ? 3.623 8.538 -17.406 1.00 95.19 101 PHE A O 1
ATOM 798 N N . ILE A 1 102 ? 3.358 10.200 -18.890 1.00 95.94 102 ILE A N 1
ATOM 799 C CA . ILE A 1 102 ? 2.038 10.618 -18.392 1.00 95.94 102 ILE A CA 1
ATOM 800 C C . ILE A 1 102 ? 1.020 9.482 -18.514 1.00 95.94 102 ILE A C 1
ATOM 802 O O . ILE A 1 102 ? 0.274 9.223 -17.567 1.00 95.94 102 ILE A O 1
ATOM 806 N N . ARG A 1 103 ? 0.991 8.772 -19.651 1.00 96.94 103 ARG A N 1
ATOM 807 C CA . ARG A 1 103 ? 0.096 7.617 -19.823 1.00 96.94 103 ARG A CA 1
ATOM 808 C C . ARG A 1 103 ? 0.352 6.550 -18.764 1.00 96.94 103 ARG A C 1
ATOM 810 O O . ARG A 1 103 ? -0.599 6.099 -18.133 1.00 96.94 103 ARG A O 1
ATOM 817 N N . LEU A 1 104 ? 1.614 6.185 -18.535 1.00 96.69 104 LEU A N 1
ATOM 818 C CA . LEU A 1 104 ? 1.970 5.189 -17.527 1.00 96.69 104 LEU A CA 1
ATOM 819 C C . LEU A 1 104 ? 1.608 5.666 -16.117 1.00 96.69 104 LEU A C 1
ATOM 821 O O . LEU A 1 104 ? 0.985 4.930 -15.358 1.00 96.69 104 LEU A O 1
ATOM 825 N N . GLN A 1 105 ? 1.915 6.919 -15.782 1.00 96.69 105 GLN A N 1
ATOM 826 C CA . GLN A 1 105 ? 1.565 7.503 -14.490 1.00 96.69 105 GLN A CA 1
ATOM 827 C C . GLN A 1 105 ? 0.049 7.469 -14.235 1.00 96.69 105 GLN A C 1
ATOM 829 O O . GLN A 1 105 ? -0.381 7.168 -13.122 1.00 96.69 105 GLN A O 1
ATOM 834 N N . ASN A 1 106 ? -0.769 7.741 -15.254 1.00 97.25 106 ASN A N 1
ATOM 835 C CA . ASN A 1 106 ? -2.225 7.708 -15.125 1.00 97.25 106 ASN A CA 1
ATOM 836 C C . ASN A 1 106 ? -2.764 6.300 -14.848 1.00 97.25 106 ASN A C 1
ATOM 838 O O . ASN A 1 106 ? -3.718 6.178 -14.086 1.00 97.25 106 ASN A O 1
ATOM 842 N N . VAL A 1 107 ? -2.136 5.247 -15.382 1.00 98.00 107 VAL A N 1
ATOM 843 C CA . VAL A 1 107 ? -2.501 3.856 -15.053 1.00 98.00 107 VAL A CA 1
ATOM 844 C C . VAL A 1 107 ? -2.302 3.584 -13.559 1.00 98.00 107 VAL A C 1
ATOM 846 O O . VAL A 1 107 ? -3.214 3.090 -12.8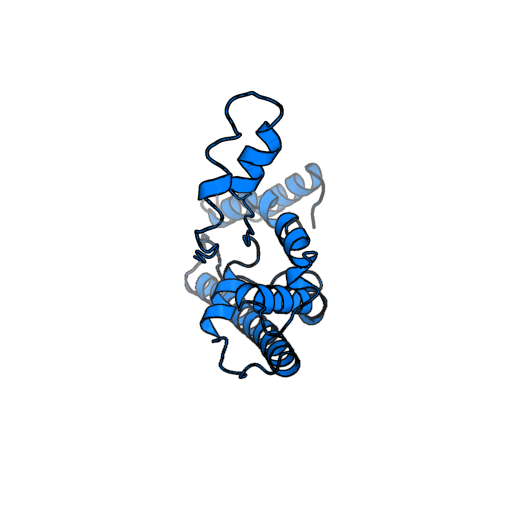99 1.00 98.00 107 VAL A O 1
ATOM 849 N N . TYR A 1 108 ? -1.150 3.969 -13.001 1.00 97.81 108 TYR A N 1
ATOM 850 C CA . TYR A 1 108 ? -0.866 3.799 -11.569 1.00 97.81 108 TYR A CA 1
ATOM 851 C C . TYR A 1 108 ? -1.809 4.633 -10.696 1.00 97.81 108 TYR A C 1
ATOM 853 O O . TYR A 1 108 ? -2.334 4.134 -9.702 1.00 97.81 108 TYR A O 1
ATOM 861 N N . LYS A 1 109 ? -2.065 5.890 -11.078 1.00 97.81 109 LYS A N 1
ATOM 862 C CA . LYS A 1 109 ? -3.012 6.762 -10.370 1.00 97.81 109 LYS A CA 1
ATOM 863 C C . LYS A 1 109 ? -4.429 6.199 -10.384 1.00 97.81 109 LYS A C 1
ATOM 865 O O . LYS A 1 109 ? -5.104 6.270 -9.364 1.00 97.81 109 LYS A O 1
ATOM 870 N N . GLN A 1 110 ? -4.879 5.659 -11.516 1.00 98.38 110 GLN A N 1
ATOM 871 C CA . GLN A 1 110 ? -6.221 5.098 -11.615 1.00 98.38 110 GLN A CA 1
ATOM 872 C C . GLN A 1 110 ? -6.357 3.852 -10.741 1.00 98.38 110 GLN A C 1
ATOM 874 O O . GLN A 1 110 ? -7.252 3.811 -9.907 1.00 98.38 110 GLN A O 1
ATOM 879 N N . LYS A 1 111 ? -5.410 2.909 -10.830 1.00 98.19 111 LYS A N 1
ATOM 880 C CA . LYS A 1 111 ? -5.429 1.716 -9.974 1.00 98.19 111 LYS A CA 1
ATOM 881 C C . LYS A 1 111 ? -5.391 2.069 -8.482 1.00 98.19 111 LYS A C 1
ATOM 883 O O . LYS A 1 111 ? -6.116 1.465 -7.707 1.00 98.19 111 LYS A O 1
ATOM 888 N N . ALA A 1 112 ? -4.616 3.077 -8.079 1.00 98.38 112 ALA A N 1
ATOM 889 C CA . ALA A 1 112 ? -4.595 3.534 -6.688 1.00 98.38 112 ALA A CA 1
ATOM 890 C C . ALA A 1 112 ? -5.949 4.088 -6.208 1.00 98.38 112 ALA A C 1
ATOM 892 O O . ALA A 1 112 ? -6.328 3.855 -5.064 1.00 98.38 112 ALA A O 1
ATOM 893 N N . ARG A 1 113 ? -6.694 4.792 -7.073 1.00 98.50 113 ARG A N 1
ATOM 894 C CA . ARG A 1 113 ? -8.060 5.249 -6.758 1.00 98.50 113 ARG A CA 1
ATOM 895 C C . ARG A 1 113 ? -9.026 4.080 -6.628 1.00 98.50 113 ARG A C 1
ATOM 897 O O . ARG A 1 113 ? -9.827 4.065 -5.701 1.00 98.50 113 ARG A O 1
ATOM 904 N N . ASP A 1 114 ? -8.934 3.116 -7.539 1.00 98.62 114 ASP A N 1
ATOM 905 C CA . ASP A 1 114 ? -9.789 1.929 -7.525 1.00 98.62 114 ASP A CA 1
ATOM 906 C C . ASP A 1 114 ? -9.535 1.096 -6.253 1.00 98.62 114 ASP A C 1
ATOM 908 O O . ASP A 1 114 ? -10.479 0.678 -5.585 1.00 98.62 114 ASP A O 1
ATOM 912 N N . ASP A 1 115 ? -8.266 0.937 -5.861 1.00 98.75 115 ASP A N 1
ATOM 913 C CA . ASP A 1 115 ? -7.870 0.265 -4.618 1.00 98.75 115 ASP A CA 1
ATOM 914 C C . ASP A 1 115 ? -8.370 1.009 -3.378 1.00 98.75 115 ASP A C 1
ATOM 916 O O . ASP A 1 115 ? -8.953 0.399 -2.483 1.00 98.75 115 ASP A O 1
ATOM 920 N N . ALA A 1 116 ? -8.192 2.332 -3.325 1.00 98.75 116 ALA A N 1
ATOM 921 C CA . ALA A 1 116 ? -8.686 3.138 -2.212 1.00 98.75 116 ALA A CA 1
ATOM 922 C C . ALA A 1 116 ? -10.216 3.068 -2.093 1.00 98.75 116 ALA A C 1
ATOM 924 O O . ALA A 1 116 ? -10.741 3.011 -0.983 1.00 98.75 116 ALA A O 1
ATOM 925 N N . ALA A 1 117 ? -10.939 3.017 -3.217 1.00 98.69 117 ALA A N 1
ATOM 926 C CA . ALA A 1 117 ? -12.390 2.852 -3.220 1.00 98.69 117 ALA A CA 1
ATOM 927 C C . ALA A 1 117 ? -12.817 1.473 -2.685 1.00 98.69 117 ALA A C 1
ATOM 929 O O . ALA A 1 117 ? -13.784 1.390 -1.926 1.00 98.69 117 ALA A O 1
ATOM 930 N N . ALA A 1 118 ? -12.088 0.404 -3.020 1.00 98.81 118 ALA A N 1
ATOM 931 C CA . ALA A 1 118 ? -12.323 -0.924 -2.450 1.00 98.81 118 ALA A CA 1
ATOM 932 C C . ALA A 1 118 ? -12.080 -0.935 -0.931 1.00 98.81 118 ALA A C 1
ATOM 934 O O . ALA A 1 118 ? -12.945 -1.364 -0.168 1.00 98.81 118 ALA A O 1
ATOM 935 N N . VAL A 1 119 ? -10.970 -0.350 -0.465 1.00 98.88 119 VAL A N 1
ATOM 936 C CA . VAL A 1 119 ? -10.701 -0.183 0.975 1.00 98.88 119 VAL A CA 1
ATOM 937 C C . VAL A 1 119 ? -11.803 0.640 1.652 1.00 98.88 119 VAL A C 1
ATOM 939 O O . VAL A 1 119 ? -12.243 0.293 2.746 1.00 98.88 119 VAL A O 1
ATOM 942 N N . MET A 1 120 ? -12.307 1.695 1.008 1.00 98.75 120 MET A N 1
ATOM 943 C CA . MET A 1 120 ? -13.404 2.504 1.546 1.00 98.75 120 MET A CA 1
ATOM 944 C C . MET A 1 120 ? -14.702 1.699 1.708 1.00 98.75 120 MET A C 1
ATOM 946 O O . MET A 1 120 ? -15.430 1.887 2.682 1.00 98.75 120 MET A O 1
ATOM 950 N N . ASN A 1 121 ? -14.986 0.761 0.801 1.00 98.69 121 ASN A N 1
ATOM 951 C CA . ASN A 1 121 ? -16.138 -0.132 0.940 1.00 98.69 121 ASN A CA 1
ATOM 952 C C . ASN A 1 121 ? -16.017 -1.031 2.176 1.00 98.69 121 ASN A C 1
ATOM 954 O O . ASN A 1 121 ? -16.990 -1.164 2.923 1.00 98.69 121 ASN A O 1
ATOM 958 N N . HIS A 1 122 ? -14.822 -1.564 2.444 1.00 98.69 122 HIS A N 1
ATOM 959 C CA . HIS A 1 122 ? -14.539 -2.292 3.686 1.00 98.69 122 HIS A CA 1
ATOM 960 C C . HIS A 1 122 ? -14.725 -1.399 4.917 1.00 98.69 122 HIS A C 1
ATOM 962 O O . HIS A 1 122 ? -15.394 -1.797 5.870 1.00 98.69 122 HIS A O 1
ATOM 968 N N . VAL A 1 123 ? -14.223 -0.158 4.884 1.00 98.75 123 VAL A N 1
ATOM 969 C CA . VAL A 1 123 ? -14.437 0.822 5.965 1.00 98.75 123 VAL A CA 1
ATOM 970 C C . VAL A 1 123 ? -15.928 1.019 6.242 1.00 98.75 123 VAL A C 1
ATOM 972 O O . VAL A 1 123 ? -16.338 0.975 7.400 1.00 98.75 123 VAL A O 1
ATOM 975 N N . PHE A 1 124 ? -16.757 1.180 5.210 1.00 98.56 124 PHE A N 1
ATOM 976 C CA . PHE A 1 124 ? -18.198 1.347 5.389 1.00 98.56 124 PHE A CA 1
ATOM 977 C C . PHE A 1 124 ? -18.860 0.152 6.085 1.00 98.56 124 PHE A C 1
ATOM 979 O O . PHE A 1 124 ? -19.642 0.365 7.012 1.00 98.56 124 PHE A O 1
ATOM 986 N N . GLY A 1 125 ? -18.527 -1.082 5.693 1.00 98.19 125 GLY A N 1
ATOM 987 C CA . GLY A 1 125 ? -19.067 -2.286 6.338 1.00 98.19 125 GLY A CA 1
ATOM 988 C C . GLY A 1 125 ? -18.638 -2.421 7.805 1.00 98.19 125 GLY A C 1
ATOM 989 O O . GLY A 1 125 ? -19.433 -2.800 8.671 1.00 98.19 125 GLY A O 1
ATOM 990 N N . LEU A 1 126 ? -17.394 -2.042 8.116 1.00 98.38 126 LEU A N 1
ATOM 991 C CA . LEU A 1 126 ? -16.895 -2.019 9.492 1.00 98.38 126 LEU A CA 1
ATOM 992 C C . LEU A 1 126 ? -17.612 -0.956 10.333 1.00 98.38 126 LEU A C 1
ATOM 994 O O . LEU A 1 126 ? -18.011 -1.245 11.458 1.00 98.38 126 LEU A O 1
ATOM 998 N N . LEU A 1 127 ? -17.815 0.254 9.802 1.00 98.12 127 LEU A N 1
ATOM 999 C CA . LEU A 1 127 ? -18.526 1.325 10.508 1.00 98.12 127 LEU A CA 1
ATOM 1000 C C . LEU A 1 127 ? -19.979 0.946 10.812 1.00 98.12 127 LEU A C 1
ATOM 1002 O O . LEU A 1 127 ? -20.430 1.171 11.933 1.00 98.12 127 LEU A O 1
ATOM 1006 N N . GLU A 1 128 ? -20.677 0.318 9.862 1.00 97.31 128 GLU A N 1
ATOM 1007 C CA . GLU A 1 128 ? -22.038 -0.193 10.063 1.00 97.31 128 GLU A CA 1
ATOM 1008 C C . GLU A 1 128 ? -22.088 -1.225 11.197 1.00 97.31 128 GLU A C 1
ATOM 1010 O O . GLU A 1 128 ? -22.902 -1.107 12.113 1.00 97.31 128 GLU A O 1
ATOM 1015 N N . THR A 1 129 ? -21.153 -2.179 11.198 1.00 96.62 129 THR A N 1
ATOM 1016 C CA . THR A 1 129 ? -21.047 -3.208 12.248 1.00 96.62 129 THR A CA 1
ATOM 1017 C C . THR A 1 129 ? -20.754 -2.607 13.628 1.00 96.62 129 THR A C 1
ATOM 1019 O O . THR A 1 129 ? -21.195 -3.136 14.646 1.00 96.62 129 THR A O 1
ATOM 1022 N N . LEU A 1 130 ? -20.019 -1.494 13.671 1.00 96.75 130 LEU A N 1
ATOM 1023 C CA . LEU A 1 130 ? -19.663 -0.772 14.895 1.00 96.75 130 LEU A CA 1
ATOM 1024 C C . LEU A 1 130 ? -20.704 0.280 15.313 1.00 96.75 130 LEU A C 1
ATOM 1026 O O . LEU A 1 130 ? -20.479 0.989 16.292 1.00 96.75 130 LEU A O 1
ATOM 1030 N N . GLY A 1 131 ? -21.802 0.439 14.566 1.00 95.75 131 GLY A N 1
ATOM 1031 C CA . GLY A 1 131 ? -22.806 1.473 14.829 1.00 95.75 131 GLY A CA 1
ATOM 1032 C C . GLY A 1 131 ? -22.280 2.908 14.686 1.00 95.75 131 GLY A C 1
ATOM 1033 O O . GLY A 1 131 ? -22.843 3.831 15.275 1.00 95.75 131 GLY A O 1
ATOM 1034 N N . ARG A 1 132 ? -21.194 3.119 13.928 1.00 96.06 132 ARG A N 1
ATOM 1035 C CA . ARG A 1 132 ? -20.618 4.446 13.666 1.00 96.06 132 ARG A CA 1
ATOM 1036 C C . ARG A 1 132 ? -21.195 5.048 12.376 1.00 96.06 132 ARG A C 1
ATOM 1038 O O . ARG A 1 132 ? -21.452 4.313 11.423 1.00 96.06 132 ARG A O 1
ATOM 1045 N N . PRO A 1 133 ? -21.359 6.383 12.295 1.00 96.19 133 PRO A N 1
ATOM 1046 C CA . PRO A 1 133 ? -21.801 7.039 11.067 1.00 96.19 133 PRO A CA 1
ATOM 1047 C C . PRO A 1 133 ? -20.876 6.730 9.886 1.00 96.19 133 PRO A C 1
ATOM 1049 O O . PRO A 1 133 ? -19.650 6.745 10.025 1.00 96.19 133 PRO A O 1
ATOM 1052 N N . ARG A 1 134 ? -21.466 6.479 8.714 1.00 94.25 134 ARG A N 1
ATOM 1053 C CA . ARG A 1 134 ? -20.746 6.109 7.484 1.00 94.25 134 ARG A CA 1
ATOM 1054 C C . ARG A 1 134 ? -19.753 7.181 7.016 1.00 94.25 134 ARG A C 1
ATOM 1056 O O . ARG A 1 134 ? -18.747 6.858 6.399 1.00 94.25 134 ARG A O 1
ATOM 1063 N N . ASP A 1 135 ? -20.040 8.438 7.315 1.00 94.00 135 ASP A N 1
ATOM 1064 C CA . ASP A 1 135 ? -19.254 9.629 6.991 1.00 94.00 135 ASP A CA 1
ATOM 1065 C C . ASP A 1 135 ? -18.212 9.989 8.065 1.00 94.00 135 ASP A C 1
ATOM 1067 O O . ASP A 1 135 ? -17.505 10.984 7.931 1.00 94.00 135 ASP A O 1
ATOM 1071 N N . SER A 1 136 ? -18.076 9.180 9.124 1.00 96.81 136 SER A N 1
ATOM 1072 C CA . SER A 1 136 ? -17.142 9.461 10.226 1.00 96.81 136 SER A CA 1
ATOM 1073 C C . SER A 1 136 ? -15.662 9.238 9.888 1.00 96.81 136 SER A C 1
ATOM 1075 O O . SER A 1 136 ? -14.794 9.638 10.668 1.00 96.81 136 SER A O 1
ATOM 1077 N N . ILE A 1 137 ? -15.376 8.606 8.747 1.00 98.25 137 ILE A N 1
ATOM 1078 C CA . ILE A 1 137 ? -14.036 8.450 8.174 1.00 98.25 137 ILE A CA 1
ATOM 1079 C C . ILE A 1 137 ? -14.109 8.955 6.730 1.00 98.25 137 ILE A C 1
ATOM 1081 O O . ILE A 1 137 ? -14.821 8.351 5.924 1.00 98.25 137 ILE A O 1
ATOM 1085 N N . PRO A 1 138 ? -13.436 10.065 6.390 1.00 98.12 138 PRO A N 1
ATOM 1086 C CA . PRO A 1 138 ? -13.497 10.633 5.053 1.00 98.12 138 PRO A CA 1
ATOM 1087 C C . PRO A 1 138 ? -12.557 9.896 4.081 1.00 98.12 138 PRO A C 1
ATOM 1089 O O . PRO A 1 138 ? -11.587 9.247 4.475 1.00 98.12 138 PRO A O 1
ATOM 1092 N N . MET A 1 139 ? -12.861 9.984 2.783 1.00 98.06 139 MET A N 1
ATOM 1093 C CA . MET A 1 139 ? -12.123 9.268 1.732 1.00 98.06 139 MET A CA 1
ATOM 1094 C C . MET A 1 139 ? -10.646 9.681 1.653 1.00 98.06 139 MET A C 1
ATOM 1096 O O . MET A 1 139 ? -9.789 8.843 1.402 1.00 98.06 139 MET A O 1
ATOM 1100 N N . ASP A 1 140 ? -10.331 10.953 1.889 1.00 98.25 140 ASP A N 1
ATOM 1101 C CA . ASP A 1 140 ? -8.959 11.473 1.874 1.00 98.25 140 ASP A CA 1
ATOM 1102 C C . ASP A 1 140 ? -8.083 10.856 2.978 1.00 98.25 140 ASP A C 1
ATOM 1104 O O . ASP A 1 140 ? -6.902 10.583 2.742 1.00 98.25 140 ASP A O 1
ATOM 1108 N N . GLU A 1 141 ? -8.657 10.559 4.151 1.00 98.56 141 GLU A N 1
ATOM 1109 C CA . GLU A 1 141 ? -7.981 9.787 5.202 1.00 98.56 141 GLU A CA 1
ATOM 1110 C C . GLU A 1 141 ? -7.660 8.373 4.690 1.00 98.56 141 GLU A C 1
ATOM 1112 O O . GLU A 1 141 ? -6.515 7.927 4.770 1.00 98.56 141 GLU A O 1
ATOM 1117 N N . VAL A 1 142 ? -8.620 7.687 4.064 1.00 98.62 142 VAL A N 1
ATOM 1118 C CA . VAL A 1 142 ? -8.402 6.340 3.504 1.00 98.62 142 VAL A CA 1
ATOM 1119 C C . VAL A 1 142 ? -7.361 6.341 2.379 1.00 98.62 142 VAL A C 1
ATOM 1121 O O . VAL A 1 142 ? -6.479 5.479 2.363 1.00 98.62 142 VAL A O 1
ATOM 1124 N N . GLU A 1 143 ? -7.395 7.320 1.473 1.00 98.44 143 GLU A N 1
ATOM 1125 C CA . GLU A 1 143 ? -6.394 7.486 0.411 1.00 98.44 143 GLU A CA 1
ATOM 1126 C C . GLU A 1 143 ? -4.987 7.702 0.983 1.00 98.44 143 GLU A C 1
ATOM 1128 O O . GLU A 1 143 ? -4.020 7.104 0.498 1.00 98.44 143 GLU A O 1
ATOM 1133 N N . MET A 1 144 ? -4.860 8.510 2.043 1.00 98.38 144 MET A N 1
ATOM 1134 C CA . MET A 1 144 ? -3.591 8.722 2.742 1.00 98.38 144 MET A CA 1
ATOM 1135 C C . MET A 1 144 ? -3.043 7.402 3.297 1.00 98.38 144 MET A C 1
ATOM 1137 O O . MET A 1 144 ? -1.866 7.086 3.100 1.00 98.38 144 MET A O 1
ATOM 1141 N N . PHE A 1 145 ? -3.891 6.600 3.941 1.00 98.50 145 PHE A N 1
ATOM 1142 C CA . PHE A 1 145 ? -3.495 5.291 4.453 1.00 98.50 145 PHE A CA 1
ATOM 1143 C C . PHE A 1 145 ? -3.116 4.321 3.330 1.00 98.50 145 PHE A C 1
ATOM 1145 O O . PHE A 1 145 ? -2.092 3.651 3.444 1.00 98.50 145 PHE A O 1
ATOM 1152 N N . CYS A 1 146 ? -3.867 4.277 2.226 1.00 98.56 146 CYS A N 1
ATOM 1153 C CA . CYS A 1 146 ? -3.541 3.432 1.072 1.00 98.56 146 CYS A CA 1
ATOM 1154 C C . CYS A 1 146 ? -2.175 3.800 0.478 1.00 98.56 146 CYS A C 1
ATOM 1156 O O . CYS A 1 146 ? -1.327 2.933 0.261 1.00 98.56 146 CYS A O 1
ATOM 1158 N N . LYS A 1 147 ? -1.906 5.102 0.316 1.00 98.12 147 LYS A N 1
ATOM 1159 C CA . LYS A 1 147 ? -0.621 5.624 -0.169 1.00 98.12 147 LYS A CA 1
ATOM 1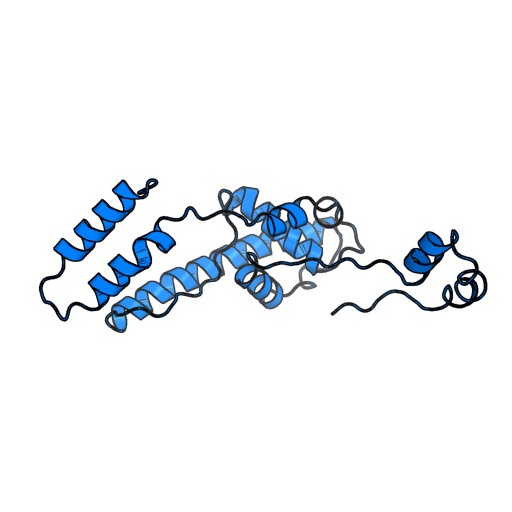160 C C . LYS A 1 147 ? 0.566 5.212 0.705 1.00 98.12 147 LYS A C 1
ATOM 1162 O O . LYS A 1 147 ? 1.674 5.032 0.196 1.00 98.12 147 LYS A O 1
ATOM 1167 N N . HIS A 1 148 ? 0.345 5.063 2.008 1.00 98.06 148 HIS A N 1
ATOM 1168 C CA . HIS A 1 148 ? 1.386 4.780 2.996 1.00 98.06 148 HIS A CA 1
ATOM 1169 C C . HIS A 1 148 ? 1.275 3.385 3.634 1.00 98.06 148 HIS A C 1
ATOM 1171 O O . HIS A 1 148 ? 1.987 3.090 4.594 1.00 98.06 148 HIS A O 1
ATOM 1177 N N . ALA A 1 149 ? 0.461 2.488 3.067 1.00 98.06 149 ALA A N 1
ATOM 1178 C CA . ALA A 1 149 ? 0.141 1.188 3.656 1.00 98.06 149 ALA A CA 1
ATOM 1179 C C . ALA A 1 149 ? 1.385 0.323 3.929 1.00 98.06 149 ALA A C 1
ATOM 1181 O O . ALA A 1 149 ? 1.471 -0.358 4.949 1.00 98.06 149 ALA A O 1
ATOM 1182 N N . ALA A 1 150 ? 2.389 0.384 3.047 1.00 97.25 150 ALA A N 1
ATOM 1183 C CA . ALA A 1 150 ? 3.627 -0.389 3.172 1.00 97.25 150 ALA A CA 1
ATOM 1184 C C . ALA A 1 150 ? 4.568 0.103 4.287 1.00 97.25 150 ALA A C 1
ATOM 1186 O O . ALA A 1 150 ? 5.510 -0.601 4.646 1.00 97.25 150 ALA A O 1
ATOM 1187 N N . VAL A 1 151 ? 4.343 1.305 4.822 1.00 96.56 151 VAL A N 1
ATOM 1188 C CA . VAL A 1 151 ? 5.211 1.936 5.829 1.00 96.56 151 VAL A CA 1
ATOM 1189 C C . VAL A 1 151 ? 4.479 2.236 7.135 1.00 96.56 151 VAL A C 1
ATOM 1191 O O . VAL A 1 151 ? 4.994 2.982 7.964 1.00 96.56 151 VAL A O 1
ATOM 1194 N N . LEU A 1 152 ? 3.300 1.642 7.344 1.00 96.81 152 LEU A N 1
ATOM 1195 C CA . LEU A 1 152 ? 2.575 1.746 8.607 1.00 96.81 152 LEU A CA 1
ATOM 1196 C C . LEU A 1 152 ? 3.438 1.247 9.773 1.00 96.81 152 LEU A C 1
ATOM 1198 O O . LEU A 1 152 ? 4.125 0.225 9.683 1.00 96.81 152 LEU A O 1
ATOM 1202 N N . LYS A 1 153 ? 3.387 1.981 10.886 1.00 96.44 153 LYS A N 1
ATOM 1203 C CA . LYS A 1 153 ? 4.108 1.673 12.123 1.00 96.44 153 LYS A CA 1
ATOM 1204 C C . LYS A 1 153 ? 3.202 1.930 13.321 1.00 96.44 153 LYS A C 1
ATOM 1206 O O . LYS A 1 153 ? 2.437 2.888 13.333 1.00 96.44 153 LYS A O 1
ATOM 1211 N N . VAL A 1 154 ? 3.324 1.084 14.340 1.00 96.56 154 VAL A N 1
ATOM 1212 C CA . VAL A 1 154 ? 2.656 1.246 15.637 1.00 96.56 154 VAL A CA 1
ATOM 1213 C C . VAL A 1 154 ? 3.727 1.195 16.714 1.00 96.56 154 VAL A C 1
ATOM 1215 O O . VAL A 1 154 ? 4.411 0.186 16.862 1.00 96.56 154 VAL A O 1
ATOM 1218 N N . MET A 1 155 ? 3.869 2.282 17.470 1.00 94.94 155 MET A N 1
ATOM 1219 C CA . MET A 1 155 ? 4.819 2.374 18.578 1.00 94.94 155 MET A CA 1
ATOM 1220 C C . MET A 1 155 ? 4.064 2.277 19.901 1.00 94.94 155 MET A C 1
ATOM 1222 O O . MET A 1 155 ? 3.086 2.991 20.118 1.00 94.94 155 MET A O 1
ATOM 1226 N N . ARG A 1 156 ? 4.510 1.386 20.789 1.00 92.94 156 ARG A N 1
ATOM 1227 C CA . ARG A 1 156 ? 3.945 1.209 22.132 1.00 92.94 156 ARG A CA 1
ATOM 1228 C C . ARG A 1 156 ? 5.049 1.392 23.152 1.00 92.94 156 ARG A C 1
ATOM 1230 O O . ARG A 1 156 ? 6.026 0.649 23.150 1.00 92.94 156 ARG A O 1
ATOM 1237 N N . TYR A 1 157 ? 4.874 2.387 24.006 1.00 93.31 157 TYR A N 1
ATOM 1238 C CA . TYR A 1 157 ? 5.787 2.665 25.102 1.00 93.31 157 TYR A CA 1
ATOM 1239 C C . TYR A 1 157 ? 5.184 2.163 26.404 1.00 93.31 157 TYR A C 1
ATOM 1241 O O . TYR A 1 157 ? 3.963 2.102 26.552 1.00 93.31 157 TYR A O 1
ATOM 1249 N N . ARG A 1 158 ? 6.059 1.822 27.344 1.00 91.44 158 ARG A N 1
ATOM 1250 C CA . ARG A 1 158 ? 5.660 1.571 28.725 1.00 91.44 158 ARG A CA 1
ATOM 1251 C C . ARG A 1 158 ? 5.398 2.896 29.417 1.00 91.44 158 ARG A C 1
ATOM 1253 O O . ARG A 1 158 ? 6.021 3.909 29.092 1.00 91.44 158 ARG A O 1
ATOM 1260 N N . SER A 1 159 ? 4.488 2.884 30.373 1.00 91.19 159 SER A N 1
ATOM 1261 C CA . SER A 1 159 ? 4.280 4.037 31.236 1.00 91.19 159 SER A CA 1
ATOM 1262 C C . SER A 1 159 ? 5.473 4.239 32.172 1.00 91.19 159 SER A C 1
ATOM 1264 O O . SER A 1 159 ? 6.200 3.299 32.498 1.00 91.19 159 SER A O 1
ATOM 1266 N N . LEU A 1 160 ? 5.647 5.468 32.665 1.00 90.56 160 LEU A N 1
ATOM 1267 C CA . LEU A 1 160 ? 6.662 5.751 33.680 1.00 90.56 160 LEU A CA 1
ATOM 1268 C C . LEU A 1 160 ? 6.424 4.911 34.948 1.00 90.56 160 LEU A C 1
ATOM 1270 O O . LEU A 1 160 ? 7.369 4.435 35.561 1.00 90.56 160 LEU A O 1
ATOM 1274 N N . ALA A 1 161 ? 5.163 4.674 35.319 1.00 90.38 161 ALA A N 1
ATOM 1275 C CA . ALA A 1 161 ? 4.825 3.827 36.459 1.00 90.38 161 ALA A CA 1
ATOM 1276 C C . ALA A 1 161 ? 5.340 2.386 36.280 1.00 90.38 161 ALA A C 1
ATOM 1278 O O . ALA A 1 161 ? 5.981 1.863 37.188 1.00 90.38 161 ALA A O 1
ATOM 1279 N N . GLU A 1 162 ? 5.130 1.790 35.101 1.00 87.50 162 GLU A N 1
ATOM 1280 C CA . GLU A 1 162 ? 5.630 0.449 34.756 1.00 87.50 162 GLU A CA 1
ATOM 1281 C C . GLU A 1 162 ? 7.165 0.386 34.758 1.00 87.50 162 GLU A C 1
ATOM 1283 O O . GLU A 1 162 ? 7.754 -0.581 35.236 1.00 87.50 162 GLU A O 1
ATOM 1288 N N . GLU A 1 163 ? 7.838 1.435 34.271 1.00 87.69 163 GLU A N 1
ATOM 1289 C CA . GLU A 1 163 ? 9.304 1.503 34.308 1.00 87.69 163 GLU A CA 1
ATOM 1290 C C . GLU A 1 163 ? 9.844 1.487 35.747 1.00 87.69 163 GLU A C 1
ATOM 1292 O O . GLU A 1 163 ? 10.859 0.846 36.027 1.00 87.69 163 GLU A O 1
ATOM 1297 N N . TYR A 1 164 ? 9.182 2.195 36.665 1.00 82.00 164 TYR A N 1
ATOM 1298 C CA . TYR A 1 164 ? 9.618 2.288 38.057 1.00 82.00 164 TYR A CA 1
ATOM 1299 C C . TYR A 1 164 ? 9.230 1.059 38.887 1.00 82.00 164 TYR A C 1
ATOM 1301 O O . TYR A 1 164 ? 9.995 0.697 39.783 1.00 82.00 164 TYR A O 1
ATOM 1309 N N . SER A 1 165 ? 8.119 0.381 38.579 1.00 79.56 165 SER A N 1
ATOM 1310 C CA . SER A 1 165 ? 7.762 -0.887 39.232 1.00 79.56 165 SER A CA 1
ATOM 1311 C C . SER A 1 165 ? 8.749 -2.007 38.896 1.00 79.56 165 SER A C 1
ATOM 1313 O O . SER A 1 165 ? 9.129 -2.774 39.777 1.00 79.56 165 SER A O 1
ATOM 1315 N N . ASP A 1 166 ? 9.266 -2.042 37.662 1.00 64.38 166 ASP A N 1
ATOM 1316 C CA . ASP A 1 166 ? 10.313 -2.993 37.254 1.00 64.38 166 ASP A CA 1
ATOM 1317 C C . ASP A 1 166 ? 11.653 -2.750 37.983 1.00 64.38 166 ASP A C 1
ATOM 1319 O O . ASP A 1 166 ? 12.512 -3.631 38.050 1.00 64.38 166 ASP A O 1
ATOM 1323 N N . ARG A 1 167 ? 11.846 -1.549 38.550 1.00 60.66 167 ARG A N 1
ATOM 1324 C CA . ARG A 1 167 ? 13.053 -1.141 39.289 1.00 60.66 167 ARG A CA 1
ATOM 1325 C C . ARG A 1 167 ? 12.955 -1.324 40.805 1.00 60.66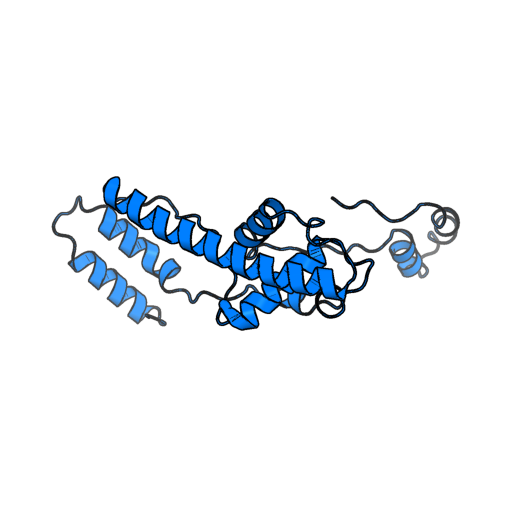 167 ARG A C 1
ATOM 1327 O O . ARG A 1 167 ? 13.900 -0.966 41.506 1.00 60.66 167 ARG A O 1
ATOM 1334 N N . GLU A 1 168 ? 11.886 -1.916 41.344 1.00 52.38 168 GLU A N 1
ATOM 1335 C CA . GLU A 1 168 ? 11.743 -2.145 42.795 1.00 52.38 168 GLU A CA 1
ATOM 1336 C C . GLU A 1 168 ? 12.772 -3.124 43.406 1.00 52.38 168 GLU A C 1
ATOM 1338 O O . GLU A 1 168 ? 12.831 -3.275 44.627 1.00 52.38 168 GLU A O 1
ATOM 1343 N N . GLY A 1 169 ? 13.666 -3.704 42.596 1.00 52.53 169 GLY A N 1
ATOM 1344 C CA . GLY A 1 169 ? 14.900 -4.348 43.063 1.00 52.53 169 GLY A CA 1
ATOM 1345 C C . GLY A 1 169 ? 16.027 -3.382 43.473 1.00 52.53 169 GLY A C 1
ATOM 1346 O O . GLY A 1 169 ? 17.069 -3.831 43.939 1.00 52.53 169 GLY A O 1
ATOM 1347 N N . THR A 1 170 ? 15.878 -2.061 43.304 1.00 52.84 170 THR A N 1
ATOM 1348 C CA . THR A 1 170 ? 16.892 -1.062 43.693 1.00 52.84 170 THR A CA 1
ATOM 1349 C C . THR A 1 170 ? 16.260 0.050 44.538 1.00 52.84 170 THR A C 1
ATOM 1351 O O . THR A 1 170 ? 15.261 0.653 44.157 1.00 52.84 170 THR A O 1
ATOM 1354 N N . HIS A 1 171 ? 16.853 0.346 45.699 1.00 51.16 171 HIS A N 1
ATOM 1355 C CA . HIS A 1 171 ? 16.314 1.138 46.825 1.00 51.16 171 HIS A CA 1
ATOM 1356 C C . HIS A 1 171 ? 15.784 2.576 46.553 1.00 51.16 171 HIS A C 1
ATOM 1358 O O . HIS A 1 171 ? 15.387 3.251 47.498 1.00 51.16 171 HIS A O 1
ATOM 1364 N N . ARG A 1 172 ? 15.738 3.069 45.307 1.00 50.53 172 ARG A N 1
ATOM 1365 C CA . ARG A 1 172 ? 15.369 4.456 44.945 1.00 50.53 172 ARG A CA 1
ATOM 1366 C C . ARG A 1 172 ? 13.954 4.651 44.367 1.00 50.53 172 ARG A C 1
ATOM 1368 O O . ARG A 1 172 ? 13.550 5.794 44.188 1.00 50.53 172 ARG A O 1
ATOM 1375 N N . GLY A 1 173 ? 13.203 3.588 44.060 1.00 46.72 173 GLY A N 1
ATOM 1376 C CA . GLY A 1 173 ? 11.916 3.686 43.337 1.00 46.72 173 GLY A CA 1
ATOM 1377 C C . GLY A 1 173 ? 10.661 3.974 44.180 1.00 46.72 173 GLY A C 1
ATOM 1378 O O . GLY A 1 173 ? 9.635 4.373 43.632 1.00 46.72 173 GLY A O 1
ATOM 1379 N N . LYS A 1 174 ? 10.722 3.803 45.508 1.00 48.66 174 LYS A N 1
ATOM 1380 C CA . LYS A 1 174 ? 9.520 3.673 46.359 1.00 48.66 174 LYS A CA 1
ATOM 1381 C C . LYS A 1 174 ? 8.735 4.963 46.636 1.00 48.66 174 LYS A C 1
ATOM 1383 O O . LYS A 1 174 ? 7.568 4.874 47.009 1.00 48.66 174 LYS A O 1
ATOM 1388 N N . GLU A 1 175 ? 9.326 6.144 46.463 1.00 50.06 175 GLU A N 1
ATOM 1389 C CA . GLU A 1 175 ? 8.675 7.410 46.858 1.00 50.06 175 GLU A CA 1
ATOM 1390 C C . GLU A 1 175 ? 7.971 8.149 45.707 1.00 50.06 175 GLU A C 1
ATOM 1392 O O . GLU A 1 175 ? 7.063 8.934 45.962 1.00 50.06 175 GLU A O 1
ATOM 1397 N N . ILE A 1 176 ? 8.309 7.873 44.441 1.00 52.38 176 ILE A N 1
ATOM 1398 C CA . ILE A 1 176 ? 7.812 8.663 43.293 1.00 52.38 176 ILE A CA 1
ATOM 1399 C C . ILE A 1 176 ? 6.640 7.977 42.568 1.00 52.38 176 ILE A C 1
ATOM 1401 O O . ILE A 1 176 ? 5.738 8.656 42.076 1.00 52.38 176 ILE A O 1
ATOM 1405 N N . GLY A 1 177 ? 6.587 6.638 42.553 1.00 51.47 177 GLY A N 1
ATOM 1406 C CA . GLY A 1 177 ? 5.535 5.880 41.856 1.00 51.47 177 GLY A CA 1
ATOM 1407 C C . GLY A 1 177 ? 4.113 6.156 42.368 1.00 51.47 177 GLY A C 1
ATOM 1408 O O . GLY A 1 177 ? 3.159 6.107 41.596 1.00 51.47 177 GLY A O 1
ATOM 1409 N N . LYS A 1 178 ? 3.966 6.540 43.643 1.00 51.19 178 LYS A N 1
ATOM 1410 C CA . LYS A 1 178 ? 2.664 6.877 44.246 1.00 51.19 178 LYS A CA 1
ATOM 1411 C C . LYS A 1 178 ? 2.085 8.221 43.784 1.00 51.19 178 LYS A C 1
ATOM 1413 O O . LYS A 1 178 ? 0.883 8.414 43.914 1.00 51.19 178 LYS A O 1
ATOM 1418 N N . ASN A 1 179 ? 2.898 9.127 43.230 1.00 48.69 179 ASN A N 1
ATOM 1419 C CA . ASN A 1 179 ? 2.442 10.463 42.816 1.00 48.69 179 ASN A CA 1
ATOM 1420 C C . ASN A 1 179 ? 2.015 10.549 41.339 1.00 48.69 179 ASN A C 1
ATOM 1422 O O . ASN A 1 179 ? 1.374 11.522 40.951 1.00 48.69 179 ASN A O 1
ATOM 1426 N N . PHE A 1 180 ? 2.342 9.553 40.509 1.00 50.12 180 PHE A N 1
ATOM 1427 C CA . PHE A 1 180 ? 2.096 9.602 39.059 1.00 50.12 180 PHE A CA 1
ATOM 1428 C C . PHE A 1 180 ? 0.821 8.892 38.589 1.00 50.12 180 PHE A C 1
ATOM 1430 O O . PHE A 1 180 ? 0.462 9.012 37.421 1.00 50.12 180 PHE A O 1
ATOM 1437 N N . SER A 1 181 ? 0.071 8.239 39.481 1.00 48.50 181 SER A N 1
ATOM 1438 C CA . SER A 1 181 ? -1.251 7.665 39.174 1.00 48.50 181 SER A CA 1
ATOM 1439 C C . SER A 1 181 ? -2.345 8.713 38.897 1.00 48.50 181 SER A C 1
ATOM 1441 O O . SER A 1 181 ? -3.509 8.355 38.749 1.00 48.50 181 SER A O 1
ATOM 1443 N N . LEU A 1 182 ? -1.994 10.004 38.860 1.00 45.62 182 LEU A N 1
ATOM 1444 C CA . LEU A 1 182 ? -2.912 11.140 38.730 1.00 45.62 182 LEU A CA 1
ATOM 1445 C C . LEU A 1 182 ? -2.920 11.792 37.337 1.00 45.62 182 LEU A C 1
ATOM 1447 O O . LEU A 1 182 ? -3.711 12.707 37.118 1.00 45.62 182 LEU A O 1
ATOM 1451 N N . PHE A 1 183 ? -2.086 11.346 36.390 1.00 41.53 183 PHE A N 1
ATOM 1452 C CA . PHE A 1 183 ? -2.040 11.947 35.052 1.00 41.53 183 PHE A CA 1
ATOM 1453 C C . PHE A 1 183 ? -2.728 11.063 33.998 1.00 41.53 183 PHE A C 1
ATOM 1455 O O . PHE A 1 183 ? -2.353 9.898 33.842 1.00 41.53 183 PHE A O 1
ATOM 1462 N N . PRO A 1 184 ? -3.725 11.588 33.259 1.00 39.78 184 PRO A N 1
ATOM 1463 C CA . PRO A 1 184 ? -4.438 10.820 32.247 1.00 39.78 184 PRO A CA 1
ATOM 1464 C C . PRO A 1 184 ? -3.529 10.472 31.059 1.00 39.78 184 PRO A C 1
ATOM 1466 O O . PRO A 1 184 ? -2.857 11.330 30.486 1.00 39.78 184 PRO A O 1
ATOM 1469 N N . GLN A 1 185 ? -3.528 9.191 30.684 1.00 49.50 185 GLN A N 1
ATOM 1470 C CA . GLN A 1 185 ? -2.807 8.658 29.531 1.00 49.50 185 GLN A CA 1
ATOM 1471 C C . GLN A 1 185 ? -3.643 8.794 28.259 1.00 49.50 185 GLN A C 1
ATOM 1473 O O . GLN A 1 185 ? -4.415 7.899 27.926 1.00 49.50 185 GLN A O 1
ATOM 1478 N N . SER A 1 186 ? -3.445 9.878 27.515 1.00 38.22 186 SER A N 1
ATOM 1479 C CA . SER A 1 186 ? -3.694 9.876 26.070 1.00 38.22 186 SER A CA 1
ATOM 1480 C C . SER A 1 186 ? -3.154 11.151 25.431 1.00 38.22 186 SER A C 1
ATOM 1482 O O . SER A 1 186 ? -3.754 12.214 25.562 1.00 38.22 186 SER A O 1
ATOM 1484 N N . VAL A 1 187 ? -2.050 11.020 24.696 1.00 35.38 187 VAL A N 1
ATOM 1485 C CA . VAL A 1 187 ? -1.713 11.920 23.589 1.00 35.38 187 VAL A CA 1
ATOM 1486 C C . VAL A 1 187 ? -1.684 11.043 22.347 1.00 35.38 187 VAL A C 1
ATOM 1488 O O . VAL A 1 187 ? -0.867 10.128 22.248 1.00 35.38 187 VAL A O 1
ATOM 1491 N N . VAL A 1 188 ? -2.643 11.271 21.456 1.00 34.41 188 VAL A N 1
ATOM 1492 C CA . VAL A 1 188 ? -2.692 10.672 20.122 1.00 34.41 188 VAL A CA 1
ATOM 1493 C C . VAL A 1 188 ? -2.141 11.735 19.173 1.00 34.41 188 VAL A C 1
ATOM 1495 O O . VAL A 1 188 ? -2.633 12.863 19.204 1.00 34.41 188 VAL A O 1
ATOM 1498 N N . TRP A 1 189 ? -1.103 11.393 18.409 1.00 37.00 189 TRP A N 1
ATOM 1499 C CA . TRP A 1 189 ? -0.669 12.152 17.233 1.00 37.00 189 TRP A CA 1
ATOM 1500 C C . TRP A 1 189 ? -1.275 11.510 15.994 1.00 37.00 189 TRP A C 1
ATOM 1502 O O . TRP A 1 189 ? -1.291 10.255 15.961 1.00 37.00 189 TRP A O 1
#

Radius of gyration: 23.94 Å; chains: 1; bounding box: 48×29×78 Å

Sequence (189 aa):
MPTTYSEKEEFRNLIRSGARSADDDNFEEAAASVLRVCSKTKVPLEVREIFADAKCTRLDEKSTNFWIIVRAIRDFVAEEGEGLLPLPGGLPDMKADTDRFIRLQNVYKQKARDDAAAVMNHVFGLLETLGRPRDSIPMDEVEMFCKHAAVLKVMRYRSLAEEYSDREGTHRGKEIGKNFSLFPQSVVW

InterPro domains:
  IPR035985 Ubiquitin-activating enzyme-like [SSF69572] (2-166)

Secondary structure (DSSP, 8-state):
---SHHHHHHHHHHHHHT-SSTT-HHHHHHHHHHHHHTSPP---HHHHHHHHSHHHHS--TT--HHHHHHHHHHHHHHTTTTTSPPP-------S--HHHHHHHHHHHHHHHHHHHHHHHHHHHHHHHHTT--TTSS-HHHHHHHHHHGGG-----PPPHHHHHHTTTTSTTSTTTGGGSTTS------